Protein AF-A0A813FME5-F1 (afdb_monomer_lite)

pLDDT: mean 85.56, std 11.16, range [34.59, 97.69]

Organism: Polarella glacialis (NCBI:txid89957)

Radius of gyration: 20.94 Å; chains: 1; bounding box: 49×56×56 Å

Secondary structure (DSSP, 8-state):
--S-SEEEEEEESSSS-GGGGBHHHHHHHHHHHTTGGGSSSPPEEEEEEEETTEEEEEESS--HHHHHHHHTT-HHHHHHHHHHHHHHS-THHHHHHTT--GGG-B-SSHHHHHHHHHHHTT--GGGTTSPPPSS-HHHHHHHHHHHHHHHHHHHHHHHHTT-THHHHHHHHHHH-TT--EEEEE-TTT--GGGHHHHHHHHTT--TT--EEEEE--S---HHHHHHHHHH--TT--EEEEE-TT-TT--TTHHHHHHTT--TT--EEEEE-TT-TT--HHHHHHHHHHHHH--

Sequence (294 aa):
MCLADGLLLILDNVGPAMPFQRVWCAYELLMAFIDEDSKKEPLLLATVAHTQAGTFVLTDGFTDAETIVRDAGFPGDAEAFTSLRELCFPIHVLGKGMNLRLQEAQATEEADRRHILNSVVGKQQHELDEEPPREHETYTKMNAQLGSRFALACFGPAIMKGSDQRLGVARALSADRWRRQLVLDITKLLRERQVAAFDVFVAGLPKDLEHLSLFWKEFVAISSLTALAEKLPISLQQLRLDFNGCRQIINAGVPALAEKLPISLQQLELKFRDCSQISNASVVALTDKMLISL

Structure (mmCIF, N/CA/C/O backbone):
data_AF-A0A813FME5-F1
#
_entry.id   AF-A0A813FME5-F1
#
loop_
_atom_site.group_PDB
_atom_site.id
_atom_site.type_symbol
_atom_site.label_atom_id
_atom_site.label_alt_id
_atom_site.label_comp_id
_atom_site.label_asym_id
_atom_site.label_entity_id
_atom_site.label_seq_id
_atom_site.pdbx_PDB_ins_code
_atom_site.Cartn_x
_atom_site.Cartn_y
_atom_site.Cartn_z
_atom_site.occupancy
_atom_site.B_iso_or_equiv
_atom_site.auth_seq_id
_atom_site.auth_comp_id
_atom_site.auth_asym_id
_atom_site.auth_atom_id
_atom_site.pdbx_PDB_model_num
ATOM 1 N N . MET A 1 1 ? -23.546 -7.844 -5.463 1.00 45.84 1 MET A N 1
ATOM 2 C CA . MET A 1 1 ? -23.823 -6.487 -5.974 1.00 45.84 1 MET A CA 1
ATOM 3 C C . MET A 1 1 ? -22.892 -5.564 -5.209 1.00 45.84 1 MET A C 1
ATOM 5 O O . MET A 1 1 ? -22.974 -5.572 -3.987 1.00 45.84 1 MET A O 1
ATOM 9 N N . CYS A 1 2 ? -21.935 -4.913 -5.876 1.00 56.47 2 CYS A N 1
ATOM 10 C CA . CYS A 1 2 ? -21.089 -3.918 -5.213 1.00 56.47 2 CYS A CA 1
ATOM 11 C C . CYS A 1 2 ? -21.922 -2.640 -5.066 1.00 56.47 2 CYS A C 1
ATOM 13 O O . CYS A 1 2 ? -22.558 -2.230 -6.033 1.00 56.47 2 CYS A O 1
ATOM 15 N N . LEU A 1 3 ? -22.003 -2.078 -3.859 1.00 74.88 3 LEU A N 1
ATOM 16 C CA . LEU A 1 3 ? -22.805 -0.875 -3.595 1.00 74.88 3 LEU A CA 1
ATOM 17 C C . LEU A 1 3 ? -22.035 0.421 -3.902 1.00 74.88 3 LEU A C 1
ATOM 19 O O . LEU A 1 3 ? -22.653 1.478 -3.985 1.00 74.88 3 LEU A O 1
ATOM 23 N N . ALA A 1 4 ? -20.711 0.340 -4.067 1.00 80.56 4 ALA A N 1
ATOM 24 C CA . ALA A 1 4 ? -19.829 1.453 -4.403 1.00 80.56 4 ALA A CA 1
ATOM 25 C C . ALA A 1 4 ? -18.540 0.944 -5.073 1.00 80.56 4 ALA A C 1
ATOM 27 O O . ALA A 1 4 ? -18.107 -0.175 -4.793 1.00 80.56 4 ALA A O 1
ATOM 28 N N . ASP A 1 5 ? -17.918 1.792 -5.895 1.00 81.38 5 ASP A N 1
ATOM 29 C CA . ASP A 1 5 ? -16.634 1.511 -6.563 1.00 81.38 5 ASP A CA 1
ATOM 30 C C . ASP A 1 5 ? -15.419 1.956 -5.726 1.00 81.38 5 ASP A C 1
ATOM 32 O O . ASP A 1 5 ? -14.287 1.531 -5.960 1.00 81.38 5 ASP A O 1
ATOM 36 N N . GLY A 1 6 ? -15.633 2.802 -4.713 1.00 84.25 6 GLY A N 1
ATOM 37 C CA . GLY A 1 6 ? -14.556 3.318 -3.875 1.00 84.25 6 GLY A CA 1
ATOM 38 C C . GLY A 1 6 ? -15.014 4.156 -2.685 1.00 84.25 6 GLY A C 1
ATOM 39 O O . GLY A 1 6 ? -16.206 4.375 -2.466 1.00 84.25 6 GLY A O 1
ATOM 40 N N . LEU A 1 7 ? -14.032 4.636 -1.922 1.00 88.06 7 LEU A N 1
ATOM 41 C CA . LEU A 1 7 ? -14.181 5.541 -0.787 1.00 88.06 7 LEU A CA 1
ATOM 42 C C . LEU A 1 7 ? -13.503 6.887 -1.054 1.00 88.06 7 LEU A C 1
ATOM 44 O O . LEU A 1 7 ? -12.382 6.952 -1.561 1.00 88.06 7 LEU A O 1
ATOM 48 N N . LEU A 1 8 ? -14.160 7.961 -0.611 1.00 90.06 8 LEU A N 1
ATOM 49 C CA . LEU A 1 8 ? -13.610 9.313 -0.589 1.00 90.06 8 LEU A CA 1
ATOM 50 C C . LEU A 1 8 ? -13.293 9.728 0.852 1.00 90.06 8 LEU A C 1
ATOM 52 O O . LEU A 1 8 ? -14.195 9.954 1.656 1.00 90.06 8 LEU A O 1
ATOM 56 N N . LEU A 1 9 ? -12.008 9.873 1.169 1.00 91.00 9 LEU A N 1
ATOM 57 C CA . LEU A 1 9 ? -11.522 10.335 2.465 1.00 91.00 9 LEU A CA 1
ATOM 58 C C . LEU A 1 9 ? -11.126 11.813 2.391 1.00 91.00 9 LEU A C 1
ATOM 60 O O . LEU A 1 9 ? -10.139 12.163 1.748 1.00 91.00 9 LEU A O 1
ATOM 64 N N . ILE A 1 10 ? -11.864 12.683 3.079 1.00 90.31 10 ILE A N 1
ATOM 65 C CA . ILE A 1 10 ? -11.599 14.129 3.101 1.00 90.31 10 ILE A CA 1
ATOM 66 C C . ILE A 1 10 ? -10.846 14.496 4.381 1.00 90.31 10 ILE A C 1
ATOM 68 O O . ILE A 1 10 ? -11.398 14.431 5.475 1.00 90.31 10 ILE A O 1
ATOM 72 N N . LEU A 1 11 ? -9.589 14.902 4.233 1.00 87.81 11 LEU A N 1
ATOM 73 C CA . LEU A 1 11 ? -8.685 15.294 5.305 1.00 87.81 11 LEU A CA 1
ATOM 74 C C . LEU A 1 11 ? -8.601 16.819 5.432 1.00 87.81 11 LEU A C 1
ATOM 76 O O . LEU A 1 11 ? -8.396 17.553 4.459 1.00 87.81 11 LEU A O 1
ATOM 80 N N . ASP A 1 12 ? -8.677 17.293 6.667 1.00 83.00 12 ASP A N 1
ATOM 81 C CA . ASP A 1 12 ? -8.289 18.639 7.057 1.00 83.00 12 ASP A CA 1
ATOM 82 C C . ASP A 1 12 ? -6.757 18.754 7.099 1.00 83.00 12 ASP A C 1
ATOM 84 O O . ASP A 1 12 ? -6.060 17.975 7.748 1.00 83.00 12 ASP A O 1
ATOM 88 N N . ASN A 1 13 ? -6.210 19.745 6.394 1.00 65.56 13 ASN A N 1
ATOM 89 C CA . ASN A 1 13 ? -4.759 19.904 6.272 1.00 65.56 13 ASN A CA 1
ATOM 90 C C . ASN A 1 13 ? -4.098 20.587 7.480 1.00 65.56 13 ASN A C 1
ATOM 92 O O . ASN A 1 13 ? -2.900 20.436 7.691 1.00 65.56 13 ASN A O 1
ATOM 96 N N . VAL A 1 14 ? -4.861 21.363 8.256 1.00 60.69 14 VAL A N 1
ATOM 97 C CA . VAL A 1 14 ? -4.336 22.155 9.388 1.00 60.69 14 VAL A CA 1
ATOM 98 C C . VAL A 1 14 ? -4.671 21.518 10.738 1.00 60.69 14 VAL A C 1
ATOM 100 O O . VAL A 1 14 ? -3.935 21.704 11.705 1.00 60.69 14 VAL A O 1
ATOM 103 N N . GLY A 1 15 ? -5.750 20.740 10.815 1.00 61.66 15 GLY A N 1
ATOM 104 C CA . GLY A 1 15 ? -6.106 20.012 12.024 1.00 61.66 15 GLY A CA 1
ATOM 105 C C . GLY A 1 15 ? -5.447 18.633 12.074 1.00 61.66 15 GLY A C 1
ATOM 106 O O . GLY A 1 15 ? -4.543 18.306 11.293 1.00 61.66 15 GLY A O 1
ATOM 107 N N . PRO A 1 16 ? -5.808 17.799 13.049 1.00 63.84 16 PRO A N 1
ATOM 108 C CA . PRO A 1 16 ? -5.109 16.558 13.340 1.00 63.84 16 PRO A CA 1
ATOM 109 C C . PRO A 1 16 ? -5.387 15.438 12.321 1.00 63.84 16 PRO A C 1
ATOM 111 O O . PRO A 1 16 ? -5.184 14.276 12.655 1.00 63.84 16 PRO A O 1
ATOM 114 N N . ALA A 1 17 ? -5.787 15.769 11.083 1.00 82.44 17 ALA A N 1
ATOM 115 C CA . ALA A 1 17 ? -6.381 14.827 10.143 1.00 82.44 17 ALA A CA 1
ATOM 116 C C . ALA A 1 17 ? -7.549 14.109 10.839 1.00 82.44 17 ALA A C 1
ATOM 118 O O . ALA A 1 17 ? -7.496 12.910 11.089 1.00 82.44 17 ALA A O 1
ATOM 119 N N . MET A 1 18 ? -8.571 14.885 11.216 1.00 86.38 18 MET A N 1
ATOM 120 C CA . MET A 1 18 ? -9.712 14.505 12.052 1.00 86.38 18 MET A CA 1
ATOM 121 C C . MET A 1 18 ? -10.311 13.133 11.723 1.00 86.38 18 MET A C 1
ATOM 123 O O . MET A 1 18 ? -10.610 12.409 12.672 1.00 86.38 18 MET A O 1
ATOM 127 N N . PRO A 1 19 ? -10.468 12.706 10.451 1.00 90.25 19 PRO A N 1
ATOM 128 C CA . PRO A 1 19 ? -10.940 11.351 10.166 1.00 90.25 19 PRO A CA 1
ATOM 129 C C . PRO A 1 19 ? -10.086 10.249 10.807 1.00 90.25 19 PRO A C 1
ATOM 131 O O . PRO A 1 19 ? -10.627 9.245 11.249 1.00 90.25 19 PRO A O 1
ATOM 134 N N . PHE A 1 20 ? -8.775 10.449 10.952 1.00 90.00 20 PHE A N 1
ATOM 135 C CA . PHE A 1 20 ? -7.882 9.504 11.630 1.00 90.00 20 PHE A CA 1
ATOM 136 C C . PHE A 1 20 ? -8.038 9.479 13.151 1.00 90.00 20 PHE A C 1
ATOM 138 O O . PHE A 1 20 ? -7.547 8.560 13.799 1.00 90.00 20 PHE A O 1
ATOM 145 N N . GLN A 1 21 ? -8.728 10.463 13.725 1.00 90.56 21 GLN A N 1
ATOM 146 C CA . GLN A 1 21 ? -9.068 10.492 15.144 1.00 90.56 21 GLN A CA 1
ATOM 147 C C . GLN A 1 21 ? -10.476 9.972 15.423 1.00 90.56 21 GLN A C 1
ATOM 149 O O . GLN A 1 21 ? -10.821 9.779 16.583 1.00 90.56 21 GLN A O 1
ATOM 154 N N . ARG A 1 22 ? -11.305 9.763 14.394 1.00 93.19 22 ARG A N 1
ATOM 155 C CA . ARG A 1 22 ? -12.702 9.354 14.552 1.00 93.19 22 ARG A CA 1
ATOM 156 C C . ARG A 1 22 ? -12.837 7.857 14.347 1.00 93.19 22 ARG A C 1
ATOM 158 O O . ARG A 1 22 ? -12.581 7.351 13.257 1.00 93.19 22 ARG A O 1
ATOM 165 N N . VAL A 1 23 ? -13.305 7.162 15.380 1.00 94.50 23 VAL A N 1
ATOM 166 C CA . VAL A 1 23 ? -13.441 5.698 15.362 1.00 94.50 23 VAL A CA 1
ATOM 167 C C . VAL A 1 23 ? -14.374 5.225 14.245 1.00 94.50 23 VAL A C 1
ATOM 169 O O . VAL A 1 23 ? -14.085 4.224 13.602 1.00 94.50 23 VAL A O 1
ATOM 172 N N . TRP A 1 24 ? -15.425 5.995 13.938 1.00 93.12 24 TRP A N 1
ATOM 173 C CA . TRP A 1 24 ? -16.343 5.708 12.833 1.00 93.12 24 TRP A CA 1
ATOM 174 C C . TRP A 1 24 ? -15.637 5.736 11.473 1.00 93.12 24 TRP A C 1
ATOM 176 O O . TRP A 1 24 ? -15.716 4.777 10.716 1.00 93.12 24 TRP A O 1
ATOM 186 N N . CYS A 1 25 ? -14.876 6.797 11.187 1.00 92.75 25 CYS A N 1
ATOM 187 C CA . CYS A 1 25 ? -14.143 6.921 9.927 1.00 92.75 25 CYS A CA 1
ATOM 188 C C . CYS A 1 25 ? -13.075 5.828 9.791 1.00 92.75 25 CYS A C 1
ATOM 190 O O . CYS A 1 25 ? -12.905 5.254 8.718 1.00 92.75 25 CYS A O 1
ATOM 192 N N . ALA A 1 26 ? -12.364 5.517 10.880 1.00 89.69 26 ALA A N 1
ATOM 193 C CA . ALA A 1 26 ? -11.399 4.425 10.893 1.00 89.69 26 ALA A CA 1
ATOM 194 C C . ALA A 1 26 ? -12.084 3.070 10.642 1.00 89.69 26 ALA A C 1
ATOM 196 O O . ALA A 1 26 ? -11.593 2.284 9.838 1.00 89.69 26 ALA A O 1
ATOM 197 N N . TYR A 1 27 ? -13.240 2.822 11.264 1.00 89.38 27 TYR A N 1
ATOM 198 C CA . TYR A 1 27 ? -14.046 1.622 11.044 1.00 89.38 27 TYR A CA 1
ATOM 199 C C . TYR A 1 27 ? -14.534 1.496 9.596 1.00 89.38 27 TYR A C 1
ATOM 201 O O . TYR A 1 27 ? -14.395 0.430 9.006 1.00 89.38 27 TYR A O 1
ATOM 209 N N . GLU A 1 28 ? -15.035 2.569 8.983 1.00 89.62 28 GLU A N 1
ATOM 210 C CA . GLU A 1 28 ? -15.467 2.562 7.577 1.00 89.62 28 GLU A CA 1
ATOM 211 C C . GLU A 1 28 ? -14.316 2.238 6.619 1.00 89.62 28 GLU A C 1
ATOM 213 O O . GLU A 1 28 ? -14.462 1.384 5.741 1.00 89.62 28 GLU A O 1
ATOM 218 N N . LEU A 1 29 ? -13.153 2.869 6.823 1.00 88.50 29 LEU A N 1
ATOM 219 C CA . LEU A 1 29 ? -11.942 2.556 6.063 1.00 88.50 29 LEU A CA 1
ATOM 220 C C . LEU A 1 29 ? -11.567 1.078 6.234 1.00 88.50 29 LEU A C 1
ATOM 222 O O . LEU A 1 29 ? -11.259 0.402 5.258 1.00 88.50 29 LEU A O 1
ATOM 226 N N . LEU A 1 30 ? -11.648 0.547 7.456 1.00 82.75 30 LEU A N 1
ATOM 227 C CA . LEU A 1 30 ? -11.368 -0.863 7.720 1.00 82.75 30 LEU A CA 1
ATOM 228 C C . LEU A 1 30 ? -12.335 -1.782 6.990 1.00 82.75 30 LEU A C 1
ATOM 230 O O . LEU A 1 30 ? -11.889 -2.688 6.298 1.00 82.75 30 LEU A O 1
ATOM 234 N N . MET A 1 31 ? -13.639 -1.544 7.096 1.00 82.56 31 MET A N 1
ATOM 235 C CA . MET A 1 31 ? -14.638 -2.392 6.446 1.00 82.56 31 MET A CA 1
ATOM 236 C C . MET A 1 31 ? -14.487 -2.395 4.921 1.00 82.56 31 MET A C 1
ATOM 238 O O . MET A 1 31 ? -14.722 -3.419 4.278 1.00 82.56 31 MET A O 1
ATOM 242 N N . ALA A 1 32 ? -14.042 -1.285 4.330 1.00 81.81 32 ALA A N 1
ATOM 243 C CA . ALA A 1 32 ? -13.738 -1.244 2.906 1.00 81.81 32 ALA A CA 1
ATOM 244 C C . ALA A 1 32 ? -12.513 -2.090 2.528 1.00 81.81 32 ALA A C 1
ATOM 246 O O . ALA A 1 32 ? -12.546 -2.781 1.506 1.00 81.81 32 ALA A O 1
ATOM 247 N N . PHE A 1 33 ? -11.462 -2.092 3.348 1.00 76.19 33 PHE A N 1
ATOM 248 C CA . PHE A 1 33 ? -10.203 -2.776 3.025 1.00 76.19 33 PHE A CA 1
ATOM 249 C C . PHE A 1 33 ? -10.075 -4.193 3.599 1.00 76.19 33 PHE A C 1
ATOM 251 O O . PHE A 1 33 ? -9.141 -4.911 3.243 1.00 76.19 33 PHE A O 1
ATOM 258 N N . ILE A 1 34 ? -11.003 -4.640 4.452 1.00 69.94 34 ILE A N 1
ATOM 259 C CA . ILE A 1 34 ? -11.036 -6.036 4.905 1.00 69.94 34 ILE A CA 1
ATOM 260 C C . ILE A 1 34 ? -11.155 -6.968 3.698 1.00 69.94 34 I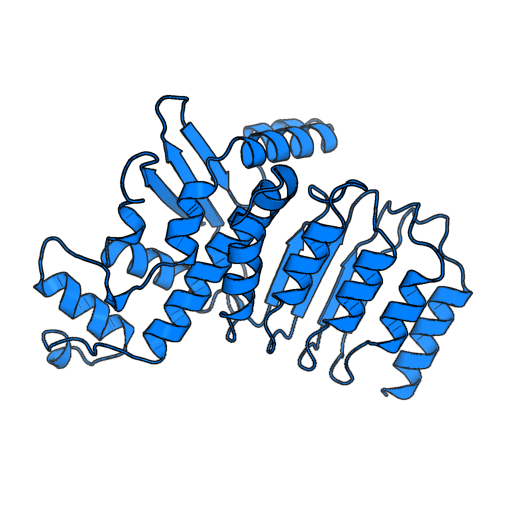LE A C 1
ATOM 262 O O . ILE A 1 34 ? -11.981 -6.767 2.800 1.00 69.94 34 ILE A O 1
ATOM 266 N N . ASP A 1 35 ? -10.290 -7.983 3.715 1.00 65.62 35 ASP A N 1
ATOM 267 C CA . ASP A 1 35 ? -10.188 -9.058 2.734 1.00 65.62 35 ASP A CA 1
ATOM 268 C C . ASP A 1 35 ? -10.081 -8.566 1.282 1.00 65.62 35 ASP A C 1
ATOM 270 O O . ASP A 1 35 ? -10.545 -9.236 0.361 1.00 65.62 35 ASP A O 1
ATOM 274 N N . GLU A 1 36 ? -9.458 -7.403 1.059 1.00 66.56 36 GLU A N 1
ATOM 275 C CA . GLU A 1 36 ? -9.235 -6.831 -0.276 1.00 66.56 36 GLU A CA 1
ATOM 276 C C . GLU A 1 36 ? -8.512 -7.818 -1.213 1.00 66.56 36 GLU A C 1
ATOM 278 O O . GLU A 1 36 ? -8.908 -7.948 -2.368 1.00 66.56 36 GLU A O 1
ATOM 283 N N . ASP A 1 37 ? -7.575 -8.617 -0.685 1.00 61.28 37 ASP A N 1
ATOM 284 C CA . ASP A 1 37 ? -6.874 -9.690 -1.414 1.00 61.28 37 ASP A CA 1
ATOM 285 C C . ASP A 1 37 ? -7.828 -10.786 -1.956 1.00 61.28 37 ASP A C 1
ATOM 287 O O . ASP A 1 37 ? -7.478 -11.515 -2.882 1.00 61.28 37 ASP A O 1
ATOM 291 N N . SER A 1 38 ? -9.044 -10.913 -1.407 1.00 60.81 38 SER A N 1
ATOM 292 C CA . SER A 1 38 ? -10.073 -11.862 -1.870 1.00 60.81 38 SER A CA 1
ATOM 293 C C . SER A 1 38 ? -11.076 -11.253 -2.860 1.00 60.81 38 SER A C 1
ATOM 295 O O . SER A 1 38 ? -11.871 -11.977 -3.472 1.00 60.81 38 SER A O 1
ATOM 297 N N . LYS A 1 39 ? -11.070 -9.923 -3.026 1.00 63.78 39 LYS A N 1
ATOM 298 C CA . LYS A 1 39 ? -12.000 -9.212 -3.908 1.00 63.78 39 LYS A CA 1
ATOM 299 C C . LYS A 1 39 ? -11.480 -9.255 -5.346 1.00 63.78 39 LYS A C 1
ATOM 301 O O . LYS A 1 39 ? -10.298 -9.064 -5.603 1.00 63.78 39 LYS A O 1
ATOM 306 N N . LYS A 1 40 ? -12.384 -9.480 -6.310 1.00 60.66 40 LYS A N 1
ATOM 307 C CA . LYS A 1 40 ? -12.044 -9.443 -7.748 1.00 60.66 40 LYS A CA 1
ATOM 308 C C . LYS A 1 40 ? -11.560 -8.065 -8.200 1.00 60.66 40 LYS A C 1
ATOM 310 O O . LYS A 1 40 ? -10.713 -7.991 -9.082 1.00 60.66 40 LYS A O 1
ATOM 315 N N . GLU A 1 41 ? -12.106 -7.009 -7.603 1.00 65.19 41 GLU A N 1
ATOM 316 C CA . GLU A 1 41 ? -11.718 -5.622 -7.838 1.00 65.19 41 GLU A CA 1
ATOM 317 C C . GLU A 1 41 ? -11.567 -4.929 -6.473 1.00 65.19 41 GLU A C 1
ATOM 319 O O . GLU A 1 41 ? -12.502 -4.989 -5.662 1.00 65.19 41 GLU A O 1
ATOM 324 N N . PRO A 1 42 ? -10.396 -4.342 -6.168 1.00 70.44 42 PRO A N 1
ATOM 325 C CA . PRO A 1 42 ? -10.189 -3.597 -4.932 1.00 70.44 42 PRO A CA 1
ATOM 326 C C . PRO A 1 42 ? -11.016 -2.306 -4.938 1.00 70.44 42 PRO A C 1
ATOM 328 O O . PRO A 1 42 ? -11.255 -1.718 -5.993 1.00 70.44 42 PRO A O 1
ATOM 331 N N . LEU A 1 43 ? -11.436 -1.848 -3.757 1.00 78.12 43 LEU A N 1
ATOM 332 C CA . LEU A 1 43 ? -12.128 -0.563 -3.636 1.00 78.12 43 LEU A CA 1
ATOM 333 C C . LEU A 1 43 ? -11.125 0.571 -3.861 1.00 78.12 43 LEU A C 1
ATOM 335 O O . LEU A 1 43 ? -10.075 0.627 -3.213 1.00 78.12 43 LEU A O 1
ATOM 339 N N . LEU A 1 44 ? -11.475 1.504 -4.745 1.00 78.94 44 LEU A N 1
ATOM 340 C CA . LEU A 1 44 ? -10.645 2.677 -5.003 1.00 78.94 44 LEU A CA 1
ATOM 341 C C . LEU A 1 44 ? -10.620 3.580 -3.767 1.00 78.94 44 LEU A C 1
ATOM 343 O O . LEU A 1 44 ? -11.660 3.828 -3.154 1.00 78.94 44 LEU A O 1
ATOM 347 N N . LEU A 1 45 ? -9.451 4.110 -3.408 1.00 82.31 45 LEU A N 1
ATOM 348 C CA . LEU A 1 45 ? -9.341 5.132 -2.369 1.00 82.31 45 LEU A CA 1
ATOM 349 C C . LEU A 1 45 ? -8.942 6.470 -2.985 1.00 82.31 45 LEU A C 1
ATOM 351 O O . LEU A 1 45 ? -7.827 6.634 -3.482 1.00 82.31 45 LEU A O 1
ATOM 355 N N . ALA A 1 46 ? -9.824 7.458 -2.863 1.00 83.88 46 ALA A N 1
ATOM 356 C CA . ALA A 1 46 ? -9.494 8.850 -3.116 1.00 83.88 46 ALA A CA 1
ATOM 357 C C . ALA A 1 46 ? -9.289 9.577 -1.783 1.00 83.88 46 ALA A C 1
ATOM 359 O O . ALA A 1 46 ? -10.190 9.641 -0.950 1.00 83.88 46 ALA A O 1
ATOM 360 N N . THR A 1 47 ? -8.103 10.143 -1.568 1.00 85.44 47 THR A N 1
ATOM 361 C CA . THR A 1 47 ? -7.815 11.007 -0.419 1.00 85.44 47 THR A CA 1
ATOM 362 C C . THR A 1 47 ? -7.755 12.454 -0.880 1.00 85.44 47 THR A C 1
ATOM 364 O O . THR A 1 47 ? -6.948 12.815 -1.736 1.00 85.44 47 THR A O 1
ATOM 367 N N . VAL A 1 48 ? -8.587 13.300 -0.287 1.00 86.31 48 VAL A N 1
ATOM 368 C CA . VAL A 1 48 ? -8.656 14.730 -0.574 1.00 86.31 48 VAL A CA 1
ATOM 369 C C . VAL A 1 48 ? -8.093 15.492 0.607 1.00 86.31 48 VAL A C 1
ATOM 371 O O . VAL A 1 48 ? -8.513 15.273 1.735 1.00 86.31 48 VAL A O 1
ATOM 374 N N . ALA A 1 49 ? -7.171 16.411 0.359 1.00 85.88 49 ALA A N 1
ATOM 375 C CA . ALA A 1 49 ? -6.693 17.345 1.366 1.00 85.88 49 ALA A CA 1
ATOM 376 C C . ALA A 1 49 ? -7.070 18.764 0.949 1.00 85.88 49 ALA A C 1
ATOM 378 O O . ALA A 1 49 ? -6.654 19.237 -0.111 1.00 85.88 49 ALA A O 1
ATOM 379 N N . HIS A 1 50 ? -7.849 19.449 1.786 1.00 83.00 50 HIS A N 1
ATOM 380 C CA . HIS A 1 50 ? -8.184 20.852 1.566 1.00 83.00 50 HIS A CA 1
ATOM 381 C C . HIS A 1 50 ? -7.296 21.753 2.424 1.00 83.00 50 HIS A C 1
ATOM 383 O O . HIS A 1 50 ? -7.208 21.602 3.645 1.00 83.00 50 HIS A O 1
ATOM 389 N N . THR A 1 51 ? -6.615 22.688 1.769 1.00 78.81 51 THR A N 1
ATOM 390 C CA . THR A 1 51 ? -5.670 23.627 2.377 1.00 78.81 51 THR A CA 1
ATOM 391 C C . THR A 1 51 ? -6.029 25.057 1.968 1.00 78.81 51 THR A C 1
ATOM 393 O O . THR A 1 51 ? -6.761 25.262 1.003 1.00 78.81 51 THR A O 1
ATOM 396 N N . GLN A 1 52 ? -5.426 26.059 2.613 1.00 79.94 52 GLN A N 1
ATOM 397 C CA . GLN A 1 52 ? -5.529 27.451 2.148 1.00 79.94 52 GLN A CA 1
ATOM 398 C C . GLN A 1 52 ? -5.003 27.654 0.714 1.00 79.94 52 GLN A C 1
ATOM 400 O O . GLN A 1 52 ? -5.472 28.545 0.016 1.00 79.94 52 GLN A O 1
ATOM 405 N N . ALA A 1 53 ? -4.054 26.827 0.262 1.00 82.50 53 ALA A N 1
ATOM 406 C CA . ALA A 1 53 ? -3.502 26.867 -1.091 1.00 82.50 53 ALA A CA 1
ATOM 407 C C . ALA A 1 53 ? -4.380 26.154 -2.141 1.00 82.50 53 ALA A C 1
ATOM 409 O O . ALA A 1 53 ? -4.051 26.189 -3.323 1.00 82.50 53 ALA A O 1
ATOM 410 N N . GLY A 1 54 ? -5.470 25.497 -1.729 1.00 86.00 54 GLY A N 1
ATOM 411 C CA . GLY A 1 54 ? -6.379 24.772 -2.618 1.00 86.00 54 GLY A CA 1
ATOM 412 C C . GLY A 1 54 ? -6.692 23.346 -2.164 1.00 86.00 54 GLY A C 1
ATOM 413 O O . GLY A 1 54 ? -6.301 22.912 -1.075 1.00 86.00 54 GLY A O 1
ATOM 414 N N . THR A 1 55 ? -7.416 22.627 -3.025 1.00 88.94 55 THR A N 1
ATOM 415 C CA . THR A 1 55 ? -7.806 21.222 -2.848 1.00 88.94 55 THR A CA 1
ATOM 416 C C . THR A 1 55 ? -6.873 20.316 -3.638 1.00 88.94 55 THR A C 1
ATOM 418 O O . THR A 1 55 ? -6.685 20.507 -4.837 1.00 88.94 55 THR A O 1
ATOM 421 N N . PHE A 1 56 ? -6.329 19.303 -2.973 1.00 90.81 56 PHE A N 1
ATOM 422 C CA . PHE A 1 56 ? -5.424 18.323 -3.561 1.00 90.81 56 PHE A CA 1
ATOM 423 C C . PHE A 1 56 ? -6.037 16.936 -3.462 1.00 90.81 56 PHE A C 1
ATOM 425 O O . PHE A 1 56 ? -6.656 16.609 -2.451 1.00 90.81 56 PHE A O 1
ATOM 432 N N . VAL A 1 57 ? -5.839 16.116 -4.492 1.00 90.81 57 VAL A N 1
ATOM 433 C CA . VAL A 1 57 ? -6.432 14.779 -4.582 1.00 90.81 57 VAL A CA 1
ATOM 434 C C . VAL A 1 57 ? -5.352 13.750 -4.878 1.00 90.81 57 VAL A C 1
ATOM 436 O O . VAL A 1 57 ? -4.630 13.867 -5.869 1.00 90.81 57 VAL A O 1
ATOM 439 N N . LEU A 1 58 ? -5.283 12.717 -4.047 1.00 89.88 58 LEU A N 1
ATOM 440 C CA . LEU A 1 58 ? -4.683 11.431 -4.385 1.00 89.88 58 LEU A CA 1
ATOM 441 C C . LEU A 1 58 ? -5.812 10.462 -4.701 1.00 89.88 58 LEU A C 1
ATOM 443 O O . LEU A 1 58 ? -6.806 10.434 -3.989 1.00 89.88 58 LEU A O 1
ATOM 447 N N . THR A 1 59 ? -5.664 9.691 -5.766 1.00 88.75 59 THR A N 1
ATOM 448 C CA . THR A 1 59 ? -6.621 8.656 -6.155 1.00 88.75 59 THR A CA 1
ATOM 449 C C . THR A 1 59 ? -5.853 7.534 -6.818 1.00 88.75 59 THR A C 1
ATOM 451 O O . THR A 1 59 ? -4.824 7.789 -7.451 1.00 88.75 59 THR A O 1
ATOM 454 N N . ASP A 1 60 ? -6.370 6.322 -6.681 1.00 81.56 60 ASP A N 1
ATOM 455 C CA . ASP A 1 60 ? -5.963 5.198 -7.508 1.00 81.56 60 ASP A CA 1
ATOM 456 C C . ASP A 1 60 ? -6.362 5.508 -8.970 1.00 81.56 60 ASP A C 1
ATOM 458 O O . ASP A 1 60 ? -7.501 5.894 -9.243 1.00 81.56 60 ASP A O 1
ATOM 462 N N . GLY A 1 61 ? -5.416 5.390 -9.907 1.00 82.81 61 GLY A N 1
ATOM 463 C CA . GLY A 1 61 ? -5.657 5.594 -11.341 1.00 82.81 61 GLY A CA 1
ATOM 464 C C . GLY A 1 61 ? -5.737 7.053 -11.821 1.00 82.81 61 GLY A C 1
ATOM 465 O O . GLY A 1 61 ? -5.269 7.989 -11.166 1.00 82.81 61 GLY A O 1
ATOM 466 N N . PHE A 1 62 ? -6.287 7.216 -13.029 1.00 87.56 62 PHE A N 1
ATOM 467 C CA . PHE A 1 62 ? -6.490 8.506 -13.688 1.00 87.56 62 PHE A CA 1
ATOM 468 C C . PHE A 1 62 ? -7.830 9.127 -13.288 1.00 87.56 62 PHE A C 1
ATOM 470 O O . PHE A 1 62 ? -8.840 8.441 -13.175 1.00 87.56 62 PHE A O 1
ATOM 477 N N . THR A 1 63 ? -7.846 10.447 -13.148 1.00 91.19 63 THR A N 1
ATOM 478 C CA . THR A 1 63 ? -9.069 11.258 -13.151 1.00 91.19 63 THR A CA 1
ATOM 479 C C . THR A 1 63 ? -9.697 11.293 -14.548 1.00 91.19 63 THR A C 1
ATOM 481 O O . THR A 1 63 ? -9.049 10.949 -15.540 1.00 91.19 63 THR A O 1
ATOM 484 N N . ASP A 1 64 ? -10.933 11.781 -14.661 1.00 92.38 64 ASP A N 1
ATOM 485 C CA . ASP A 1 64 ? -11.598 11.951 -15.962 1.00 92.38 64 ASP A CA 1
ATOM 486 C C . ASP A 1 64 ? -10.792 12.854 -16.906 1.00 92.38 64 ASP A C 1
ATOM 488 O O . ASP A 1 64 ? -10.631 12.546 -18.084 1.00 92.38 64 ASP A O 1
ATOM 492 N N . ALA A 1 65 ? -10.216 13.941 -16.382 1.00 92.94 65 ALA A N 1
ATOM 493 C CA . ALA A 1 65 ? -9.388 14.850 -17.171 1.00 92.94 65 ALA A CA 1
ATOM 494 C C . ALA A 1 65 ? -8.119 14.158 -17.701 1.00 92.94 65 ALA A C 1
ATOM 496 O O . ALA A 1 65 ? -7.775 14.304 -18.872 1.00 92.94 65 ALA A O 1
ATOM 497 N N . GLU A 1 66 ? -7.445 13.372 -16.859 1.00 94.75 66 GLU A N 1
ATOM 498 C CA . GLU A 1 66 ? -6.264 12.590 -17.247 1.00 94.75 66 GLU A CA 1
ATOM 499 C C . GLU A 1 66 ? -6.642 11.478 -18.246 1.00 94.75 66 GLU A C 1
ATOM 501 O O . GLU A 1 66 ? -5.917 11.232 -19.211 1.00 94.75 66 GLU A O 1
ATOM 506 N N . THR A 1 67 ? -7.815 10.862 -18.077 1.00 95.25 67 THR A N 1
ATOM 507 C CA . THR A 1 67 ? -8.356 9.842 -18.987 1.00 95.25 67 THR A CA 1
ATOM 508 C C . THR A 1 67 ? -8.636 10.413 -20.374 1.00 95.25 67 THR A C 1
ATOM 510 O O . THR A 1 67 ? -8.230 9.814 -21.365 1.00 95.25 67 THR A O 1
ATOM 513 N N . ILE A 1 68 ? -9.237 11.604 -20.462 1.00 96.56 68 ILE A N 1
ATOM 514 C CA . ILE A 1 68 ? -9.474 12.293 -21.740 1.00 96.56 68 ILE A CA 1
ATOM 515 C C . ILE A 1 68 ? -8.154 12.538 -22.482 1.00 96.56 68 ILE A C 1
ATOM 517 O O . ILE A 1 68 ? -8.068 12.284 -23.682 1.00 96.56 68 ILE A O 1
ATOM 521 N N . VAL A 1 69 ? -7.113 13.000 -21.780 1.00 96.00 69 VAL A N 1
ATOM 522 C CA . VAL A 1 69 ? -5.786 13.243 -22.376 1.00 96.00 69 VAL A CA 1
ATOM 523 C C . VAL A 1 69 ? -5.175 11.940 -22.896 1.00 96.00 69 VAL A C 1
ATOM 525 O O . VAL A 1 69 ? -4.680 11.889 -24.025 1.00 96.00 69 VAL A O 1
ATOM 528 N N . ARG A 1 70 ? -5.256 10.864 -22.106 1.00 94.69 70 ARG A N 1
ATOM 529 C CA . ARG A 1 70 ? -4.774 9.536 -22.503 1.00 94.69 70 ARG A CA 1
ATOM 530 C C . ARG A 1 70 ? -5.498 9.030 -23.750 1.00 94.69 70 ARG A C 1
ATOM 532 O O . ARG A 1 70 ? -4.842 8.618 -24.706 1.00 94.69 70 ARG A O 1
ATOM 539 N N . ASP A 1 71 ? -6.826 9.077 -23.745 1.00 96.44 71 ASP A N 1
ATOM 540 C CA . ASP A 1 71 ? -7.674 8.524 -24.804 1.00 96.44 71 ASP A CA 1
ATOM 541 C C . ASP A 1 71 ? -7.615 9.371 -26.090 1.00 96.44 71 ASP A C 1
ATOM 543 O O . ASP A 1 71 ? -7.833 8.855 -27.185 1.00 96.44 71 ASP A O 1
ATOM 547 N N . ALA A 1 72 ? -7.209 10.641 -25.986 1.00 96.62 72 ALA A N 1
ATOM 548 C CA . ALA A 1 72 ? -6.859 11.495 -27.121 1.00 96.62 72 ALA A CA 1
ATOM 549 C C . ALA A 1 72 ? -5.504 11.144 -27.778 1.00 96.62 72 ALA A C 1
ATOM 551 O O . ALA A 1 72 ? -5.097 11.810 -28.729 1.00 96.62 72 ALA A O 1
ATOM 552 N N . GLY A 1 73 ? -4.807 10.106 -27.301 1.00 95.62 73 GLY A N 1
ATOM 553 C CA . GLY A 1 73 ? -3.537 9.639 -27.862 1.00 95.62 73 GLY A CA 1
ATOM 554 C C . GLY A 1 73 ? -2.292 10.219 -27.189 1.00 95.62 73 GLY A C 1
ATOM 555 O O . GLY A 1 73 ? -1.195 10.061 -27.724 1.00 95.62 73 GLY A O 1
ATOM 556 N N . PHE A 1 74 ? -2.434 10.841 -26.012 1.00 92.44 74 PHE A N 1
ATOM 557 C CA . PHE A 1 74 ? -1.329 11.447 -25.257 1.00 92.44 74 PHE A CA 1
ATOM 558 C C . PHE A 1 74 ? -1.115 10.768 -23.889 1.00 92.44 74 PHE A C 1
ATOM 560 O O . PHE A 1 74 ? -1.204 11.414 -22.844 1.00 92.44 74 PHE A O 1
ATOM 567 N N . PRO A 1 75 ? -0.815 9.454 -23.839 1.00 88.56 75 PRO A N 1
ATOM 568 C CA . PRO A 1 75 ? -0.673 8.731 -22.573 1.00 88.56 75 PRO A CA 1
ATOM 569 C C . PRO A 1 75 ? 0.462 9.277 -21.691 1.00 88.56 75 PRO A C 1
ATOM 571 O O . PRO A 1 75 ? 0.319 9.312 -20.473 1.00 88.56 75 PRO A O 1
ATOM 574 N N . GLY A 1 76 ? 1.559 9.759 -22.288 1.00 85.94 76 GLY A N 1
ATOM 575 C CA . GLY A 1 76 ? 2.667 10.365 -21.538 1.00 85.94 76 GLY A CA 1
ATOM 576 C C . GLY A 1 76 ? 2.278 11.662 -20.822 1.00 85.94 76 GLY A C 1
ATOM 577 O O . GLY A 1 76 ? 2.699 11.884 -19.689 1.00 85.94 76 GLY A O 1
ATOM 578 N N . ASP A 1 77 ? 1.423 12.484 -21.435 1.00 90.12 77 ASP A N 1
ATOM 579 C CA . ASP A 1 77 ? 0.942 13.725 -20.819 1.00 90.12 77 ASP A CA 1
ATOM 580 C C . ASP A 1 77 ? -0.040 13.429 -19.679 1.00 90.12 77 ASP A C 1
ATOM 582 O O . ASP A 1 77 ? 0.045 14.040 -18.614 1.00 90.12 77 ASP A O 1
ATOM 586 N N . ALA A 1 78 ? -0.917 12.433 -19.849 1.00 90.31 78 ALA A N 1
ATOM 587 C CA . ALA A 1 78 ? -1.800 11.964 -18.780 1.00 90.31 78 ALA A CA 1
ATOM 588 C C . ALA A 1 78 ? -1.006 11.469 -17.556 1.00 90.31 78 ALA A C 1
ATOM 590 O O . ALA A 1 78 ? -1.294 11.849 -16.417 1.00 90.31 78 ALA A O 1
ATOM 591 N N . GLU A 1 79 ? 0.044 10.673 -17.779 1.00 86.62 79 GLU A N 1
ATOM 592 C CA . GLU A 1 79 ? 0.964 10.230 -16.726 1.00 86.62 79 GLU A CA 1
ATOM 593 C C . GLU A 1 79 ? 1.692 11.408 -16.052 1.00 86.62 79 GLU A C 1
ATOM 595 O O . GLU A 1 79 ? 1.831 11.433 -14.822 1.00 86.62 79 GLU A O 1
ATOM 600 N N . ALA A 1 80 ? 2.127 12.406 -16.829 1.00 86.25 80 ALA A N 1
ATOM 601 C CA . ALA A 1 80 ? 2.787 13.601 -16.310 1.00 86.25 80 ALA A CA 1
ATOM 602 C C . ALA A 1 80 ? 1.845 14.443 -15.435 1.00 86.25 80 ALA A C 1
ATOM 604 O O . ALA A 1 80 ? 2.236 14.860 -14.342 1.00 86.25 80 ALA A O 1
ATOM 605 N N . PHE A 1 81 ? 0.594 14.646 -15.857 1.00 90.75 81 PHE A N 1
ATOM 606 C CA . PHE A 1 81 ? -0.418 15.352 -15.064 1.00 90.75 81 PHE A CA 1
ATOM 607 C C . PHE A 1 81 ? -0.753 14.621 -13.768 1.00 90.75 81 PHE A C 1
ATOM 609 O O . PHE A 1 81 ? -0.788 15.247 -12.708 1.00 90.75 81 PHE A O 1
ATOM 616 N N . THR A 1 82 ? -0.866 13.296 -13.829 1.00 89.12 82 THR A N 1
ATOM 617 C CA . THR A 1 82 ? -1.054 12.455 -12.641 1.00 89.12 82 THR A CA 1
ATOM 618 C C . THR A 1 82 ? 0.106 12.624 -11.664 1.00 89.12 82 THR A C 1
ATOM 620 O O . THR A 1 82 ? -0.096 12.858 -10.474 1.00 89.12 82 THR A O 1
ATOM 623 N N . SER A 1 83 ? 1.339 12.588 -12.177 1.00 85.44 83 SER A N 1
ATOM 624 C CA . SER A 1 83 ? 2.551 12.761 -11.370 1.00 85.44 83 SER A CA 1
ATOM 625 C C . SER A 1 83 ? 2.617 14.146 -10.722 1.00 85.44 83 SER A C 1
ATOM 627 O O . SER A 1 83 ? 2.985 14.263 -9.555 1.00 85.44 83 SER A O 1
ATOM 629 N N . LEU A 1 84 ? 2.235 15.203 -11.448 1.00 88.62 84 LEU A N 1
ATOM 630 C CA . LEU A 1 84 ? 2.154 16.563 -10.906 1.00 88.62 84 LEU A CA 1
ATOM 631 C C . LEU A 1 84 ? 1.090 16.668 -9.811 1.00 88.62 84 LEU A C 1
ATOM 633 O O . LEU A 1 84 ? 1.369 17.216 -8.745 1.00 88.62 84 LEU A O 1
ATOM 637 N N . ARG A 1 85 ? -0.100 16.103 -10.035 1.00 90.94 85 ARG A N 1
ATOM 638 C CA . ARG A 1 85 ? -1.185 16.070 -9.048 1.00 90.94 85 ARG A CA 1
ATOM 639 C C . ARG A 1 85 ? -0.750 15.369 -7.762 1.00 90.94 85 ARG A C 1
ATOM 641 O O . ARG A 1 85 ? -0.900 15.934 -6.677 1.00 90.94 85 ARG A O 1
ATOM 648 N N . GLU A 1 86 ? -0.178 14.173 -7.879 1.00 89.81 86 GLU A N 1
ATOM 649 C CA . GLU A 1 86 ? 0.334 13.404 -6.742 1.00 89.81 86 GLU A CA 1
ATOM 650 C C . GLU A 1 86 ? 1.462 14.159 -6.011 1.00 89.81 86 GLU A C 1
ATOM 652 O O . GLU A 1 86 ? 1.475 14.236 -4.779 1.00 89.81 86 GLU A O 1
ATOM 657 N N . LEU A 1 87 ? 2.375 14.800 -6.754 1.00 88.06 87 LEU A N 1
ATOM 658 C CA . LEU A 1 87 ? 3.450 15.619 -6.191 1.00 88.06 87 LEU A CA 1
ATOM 659 C C . LEU A 1 87 ? 2.916 16.849 -5.448 1.00 88.06 87 LEU A C 1
ATOM 661 O O . LEU A 1 87 ? 3.488 17.255 -4.438 1.00 88.06 87 LEU A O 1
ATOM 665 N N . CYS A 1 88 ? 1.819 17.453 -5.887 1.00 89.31 88 CYS A N 1
ATOM 666 C CA . CYS A 1 88 ? 1.230 18.594 -5.194 1.00 89.31 88 CYS A CA 1
ATOM 667 C C . CYS A 1 88 ? 0.554 18.207 -3.867 1.00 89.31 88 CYS A C 1
ATOM 669 O O . CYS A 1 88 ? 0.379 19.069 -3.007 1.00 89.31 88 CYS A O 1
ATOM 671 N N . PHE A 1 89 ? 0.243 16.927 -3.637 1.00 90.81 89 PHE A N 1
ATOM 672 C CA . PHE A 1 89 ? -0.476 16.507 -2.436 1.00 90.81 89 PHE A CA 1
ATOM 673 C C . PHE A 1 89 ? 0.326 16.734 -1.133 1.00 90.81 89 PHE A C 1
ATOM 675 O O . PHE A 1 89 ? 1.525 16.412 -1.068 1.00 90.81 89 PHE A O 1
ATOM 682 N N . PRO A 1 90 ? -0.299 17.253 -0.055 1.00 89.56 90 PRO A N 1
ATOM 683 C CA . PRO A 1 90 ? 0.365 17.530 1.218 1.00 89.56 90 PRO A CA 1
ATOM 684 C C . PRO A 1 90 ? 0.619 16.250 2.033 1.00 89.56 90 PRO A C 1
ATOM 686 O O . PRO A 1 90 ? 0.009 16.019 3.067 1.00 89.56 90 PRO A O 1
ATOM 689 N N . ILE A 1 91 ? 1.578 15.424 1.607 1.00 88.44 91 ILE A N 1
ATOM 690 C CA . ILE A 1 91 ? 1.836 14.083 2.171 1.00 88.44 91 ILE A CA 1
ATOM 691 C C . ILE A 1 91 ? 2.036 14.010 3.687 1.00 88.44 91 ILE A C 1
ATOM 693 O O . ILE A 1 91 ? 1.778 12.966 4.278 1.00 88.44 91 ILE A O 1
ATOM 697 N N . HIS A 1 92 ? 2.409 15.110 4.348 1.00 87.31 92 HIS A N 1
ATOM 698 C CA . HIS A 1 92 ? 2.531 15.139 5.803 1.00 87.31 92 HIS A CA 1
ATOM 699 C C . HIS A 1 92 ? 1.248 14.678 6.525 1.00 87.31 92 HIS A C 1
ATOM 701 O O . HIS A 1 92 ? 1.347 14.032 7.570 1.00 87.31 92 HIS A O 1
ATOM 707 N N . VAL A 1 93 ? 0.064 14.908 5.935 1.00 88.62 93 VAL A N 1
ATOM 708 C CA . VAL A 1 93 ? -1.225 14.436 6.470 1.00 88.62 93 VAL A CA 1
ATOM 709 C C . VAL A 1 93 ? -1.357 12.909 6.441 1.00 88.62 93 VAL A C 1
ATOM 711 O O . VAL A 1 93 ? -1.902 12.335 7.379 1.00 88.62 93 VAL A O 1
ATOM 714 N N . LEU A 1 94 ? -0.785 12.229 5.438 1.00 89.81 94 LEU A N 1
ATOM 715 C CA . LEU A 1 94 ? -0.772 10.759 5.356 1.00 89.81 94 LEU A CA 1
ATOM 716 C C . LEU A 1 94 ? 0.107 10.139 6.440 1.00 89.81 94 LEU A C 1
ATOM 718 O O . LEU A 1 94 ? -0.148 9.024 6.883 1.00 89.81 94 LEU A O 1
ATOM 722 N N . GLY A 1 95 ? 1.098 10.892 6.925 1.00 89.62 95 GLY A N 1
ATOM 723 C CA . GLY A 1 95 ? 1.895 10.517 8.090 1.00 89.62 95 GLY A CA 1
ATOM 724 C C . GLY A 1 95 ? 1.038 10.197 9.310 1.00 89.62 95 GLY A C 1
ATOM 725 O O . GLY A 1 95 ? 1.358 9.270 10.046 1.00 89.62 95 GLY A O 1
ATOM 726 N N . LYS A 1 96 ? -0.075 10.908 9.505 1.00 88.94 96 LYS A N 1
ATOM 727 C CA . LYS A 1 96 ? -1.003 10.645 10.610 1.00 88.94 96 LYS A CA 1
ATOM 728 C C . LYS A 1 96 ? -1.767 9.335 10.393 1.00 88.94 96 LYS A C 1
ATOM 730 O O . LYS A 1 96 ? -1.847 8.537 11.317 1.00 88.94 96 LYS A O 1
ATOM 735 N N . GLY A 1 97 ? -2.214 9.067 9.165 1.00 90.19 97 GLY A N 1
ATOM 736 C CA . GLY A 1 97 ? -2.868 7.804 8.797 1.00 90.19 97 GLY A CA 1
ATOM 737 C C . GLY A 1 97 ? -1.946 6.590 8.940 1.00 90.19 97 GLY A C 1
ATOM 738 O O . GLY A 1 97 ? -2.354 5.569 9.482 1.00 90.19 97 GLY A O 1
ATOM 739 N N . MET A 1 98 ? -0.667 6.725 8.562 1.00 92.88 98 MET A N 1
ATOM 740 C CA . MET A 1 98 ? 0.357 5.683 8.750 1.00 92.88 98 MET A CA 1
ATOM 741 C C . MET A 1 98 ? 0.610 5.310 10.221 1.00 92.88 98 MET A C 1
ATOM 743 O O . MET A 1 98 ? 1.188 4.261 10.490 1.00 92.88 98 MET A O 1
ATOM 747 N N . ASN A 1 99 ? 0.235 6.177 11.167 1.00 91.88 99 ASN A N 1
ATOM 748 C CA . ASN A 1 99 ? 0.433 5.985 12.606 1.00 91.88 99 ASN A CA 1
ATOM 749 C C . ASN A 1 99 ? -0.898 5.914 13.376 1.00 91.88 99 ASN A C 1
ATOM 751 O O . ASN A 1 99 ? -0.900 6.064 14.597 1.00 91.88 99 ASN A O 1
ATOM 755 N N . LEU A 1 100 ? -2.023 5.725 12.678 1.00 91.44 100 LEU A N 1
ATOM 756 C CA . LEU A 1 100 ? -3.339 5.636 13.298 1.00 91.44 100 LEU A CA 1
ATOM 757 C C . LEU A 1 100 ? -3.400 4.452 14.270 1.00 91.44 100 LEU A C 1
ATOM 759 O O . LEU A 1 100 ? -2.940 3.351 13.965 1.00 91.44 100 LEU A O 1
ATOM 763 N N . ARG A 1 101 ? -4.022 4.682 15.430 1.00 94.12 101 ARG A N 1
ATOM 764 C CA . ARG A 1 101 ? -4.360 3.646 16.407 1.00 94.12 101 ARG A CA 1
ATOM 765 C C . ARG A 1 101 ? -5.866 3.623 16.619 1.00 94.12 101 ARG A C 1
ATOM 767 O O . ARG A 1 101 ? -6.412 4.491 17.291 1.00 94.12 101 ARG A O 1
ATOM 774 N N . LEU A 1 102 ? -6.531 2.621 16.053 1.00 94.00 102 LEU A N 1
ATOM 775 C CA . LEU A 1 102 ? -7.983 2.468 16.092 1.00 94.00 102 LEU A CA 1
ATOM 776 C C . LEU A 1 102 ? -8.531 2.496 17.522 1.00 94.00 102 LEU A C 1
ATOM 778 O O . LEU A 1 102 ? -9.519 3.171 17.786 1.00 94.00 102 LEU A O 1
ATOM 782 N N . GLN A 1 103 ? -7.862 1.813 18.452 1.00 95.50 103 GLN A N 1
ATOM 783 C CA . GLN A 1 103 ? -8.280 1.731 19.852 1.00 95.50 103 GLN A CA 1
ATOM 784 C C . GLN A 1 103 ? -8.163 3.059 20.621 1.00 95.50 103 GLN A C 1
ATOM 786 O O . GLN A 1 103 ? -8.734 3.191 21.700 1.00 95.50 103 GLN A O 1
ATOM 791 N N . GLU A 1 104 ? -7.434 4.038 20.077 1.00 95.56 104 GLU A N 1
ATOM 792 C CA . GLU A 1 104 ? -7.297 5.389 20.638 1.00 95.56 104 GLU A CA 1
ATOM 793 C C . GLU A 1 104 ? -8.244 6.397 19.963 1.00 95.56 104 GLU A C 1
ATOM 795 O O . GLU A 1 104 ? -8.303 7.563 20.361 1.00 95.56 104 GLU A O 1
ATOM 800 N N . ALA A 1 105 ? -8.986 5.967 18.937 1.00 94.19 105 ALA A N 1
ATOM 801 C CA . ALA A 1 105 ? -9.903 6.825 18.209 1.00 94.19 105 ALA A CA 1
ATOM 802 C C . ALA A 1 105 ? -11.147 7.166 19.046 1.00 94.19 105 ALA A C 1
ATOM 804 O O . ALA A 1 105 ? -11.605 6.406 19.902 1.00 94.19 105 ALA A O 1
ATOM 805 N N . GLN A 1 106 ? -11.704 8.339 18.774 1.00 94.94 106 GLN A N 1
ATOM 806 C CA . GLN A 1 106 ? -12.756 8.978 19.552 1.00 94.94 106 GLN A CA 1
ATOM 807 C C . GLN A 1 106 ? -14.095 8.933 18.811 1.00 94.94 106 GLN A C 1
ATOM 809 O O . GLN A 1 106 ? -14.152 8.891 17.577 1.00 94.94 106 GLN A O 1
ATOM 814 N N . ALA A 1 107 ? -15.181 9.002 19.573 1.00 95.44 107 ALA A N 1
ATOM 815 C CA . ALA A 1 107 ? -16.519 9.301 19.080 1.00 95.44 107 ALA A CA 1
ATOM 816 C C . ALA A 1 107 ? -17.121 10.418 19.934 1.00 95.44 107 ALA A C 1
ATOM 818 O O . ALA A 1 107 ? -16.712 10.618 21.076 1.00 95.44 107 ALA A O 1
ATOM 819 N N . THR A 1 108 ? -18.089 11.145 19.377 1.00 94.62 108 THR A N 1
ATOM 820 C CA . THR A 1 108 ? -18.863 12.126 20.149 1.00 94.62 108 THR A CA 1
ATOM 821 C C . THR A 1 108 ? -19.706 11.429 21.214 1.00 94.62 108 THR A C 1
ATOM 823 O O . THR A 1 108 ? -19.769 11.906 22.342 1.00 94.62 108 THR A O 1
ATOM 826 N N . GLU A 1 109 ? -20.278 10.273 20.871 1.00 96.19 109 GLU A N 1
ATOM 827 C CA . GLU A 1 109 ? -21.015 9.415 21.792 1.00 96.19 109 GLU A CA 1
ATOM 828 C C . GLU A 1 109 ? -20.141 8.237 22.234 1.00 96.19 109 GLU A C 1
ATOM 830 O O . GLU A 1 109 ? -19.730 7.399 21.431 1.00 96.19 109 GLU A O 1
ATOM 835 N N . GLU A 1 110 ? -19.859 8.143 23.534 1.00 96.19 110 GLU A N 1
ATOM 836 C CA . GLU A 1 110 ? -18.993 7.090 24.087 1.00 96.19 110 GLU A CA 1
ATOM 837 C C . GLU A 1 110 ? -19.589 5.681 23.910 1.00 96.19 110 GLU A C 1
ATOM 839 O O . GLU A 1 110 ? -18.855 4.696 23.830 1.00 96.19 110 GLU A O 1
ATOM 844 N N . ALA A 1 111 ? -20.918 5.569 23.822 1.00 95.94 111 ALA A N 1
ATOM 845 C CA . ALA A 1 111 ? -21.585 4.312 23.489 1.00 95.94 111 ALA A CA 1
ATOM 846 C C . ALA A 1 111 ? -21.180 3.814 22.090 1.00 95.94 111 ALA A C 1
ATOM 848 O O . ALA A 1 111 ? -20.797 2.655 21.957 1.00 95.94 111 ALA A O 1
ATOM 849 N N . ASP A 1 112 ? -21.148 4.696 21.084 1.00 96.25 112 ASP A N 1
ATOM 850 C CA . ASP A 1 112 ? -20.727 4.343 19.722 1.00 96.25 112 ASP A CA 1
ATOM 851 C C . ASP A 1 112 ? -19.267 3.887 19.701 1.00 96.25 112 ASP A C 1
ATOM 853 O O . ASP A 1 112 ? -18.938 2.880 19.071 1.00 96.25 112 ASP A O 1
ATOM 857 N N . ARG A 1 113 ? -18.381 4.588 20.429 1.00 97.06 113 ARG A N 1
ATOM 858 C CA . ARG A 1 113 ? -16.966 4.197 20.532 1.00 97.06 113 ARG A CA 1
ATOM 859 C C . ARG A 1 113 ? -16.826 2.774 21.064 1.00 97.06 113 ARG A C 1
ATOM 861 O O . ARG A 1 113 ? -16.102 1.978 20.466 1.00 97.06 113 ARG A O 1
ATOM 868 N N . ARG A 1 114 ? -17.519 2.449 22.161 1.00 97.25 114 ARG A N 1
ATOM 869 C CA . ARG A 1 114 ? -17.485 1.105 22.756 1.00 97.25 114 ARG A CA 1
ATOM 870 C C . ARG A 1 114 ? -18.045 0.058 21.804 1.00 97.25 114 ARG A C 1
ATOM 872 O O . ARG A 1 114 ? -17.372 -0.935 21.535 1.00 97.25 114 ARG A O 1
ATOM 879 N N . HIS A 1 115 ? -19.209 0.337 21.230 1.00 96.75 115 HIS A N 1
ATOM 880 C CA . HIS A 1 115 ? -19.899 -0.565 20.320 1.00 96.75 115 HIS A CA 1
ATOM 881 C C . HIS A 1 115 ? -19.040 -0.916 19.101 1.00 96.75 115 HIS A C 1
ATOM 883 O O . HIS A 1 115 ? -18.873 -2.089 18.773 1.00 96.75 115 HIS A O 1
ATOM 889 N N . ILE A 1 116 ? -18.432 0.086 18.461 1.00 96.12 116 ILE A N 1
ATOM 890 C CA . ILE A 1 116 ? -17.591 -0.104 17.273 1.00 96.12 116 ILE A CA 1
ATOM 891 C C . ILE A 1 116 ? -16.325 -0.882 17.618 1.00 96.12 116 ILE A C 1
ATOM 893 O O . ILE A 1 116 ? -15.986 -1.836 16.923 1.00 96.12 116 ILE A O 1
ATOM 897 N N . LEU A 1 117 ? -15.626 -0.515 18.693 1.00 97.19 117 LEU A N 1
ATOM 898 C CA . LEU A 1 117 ? -14.391 -1.194 19.087 1.00 97.19 117 LEU A CA 1
ATOM 899 C C . LEU A 1 117 ? -14.637 -2.655 19.495 1.00 97.19 117 LEU A C 1
ATOM 901 O O . LEU A 1 117 ? -13.887 -3.542 19.087 1.00 97.19 117 LEU A O 1
ATOM 905 N N . ASN A 1 118 ? -15.723 -2.931 20.220 1.00 97.50 118 ASN A N 1
ATOM 906 C CA . ASN A 1 118 ? -16.129 -4.297 20.546 1.00 97.50 118 ASN A CA 1
ATOM 907 C C . ASN A 1 118 ? -16.572 -5.083 19.301 1.00 97.50 118 ASN A C 1
ATOM 909 O O . ASN A 1 118 ? -16.201 -6.248 19.151 1.00 97.50 118 ASN A O 1
ATOM 913 N N . SER A 1 119 ? -17.282 -4.441 18.368 1.00 95.19 119 SER A N 1
ATOM 914 C CA . SER A 1 119 ? -17.639 -5.047 17.080 1.00 95.19 119 SER A CA 1
ATOM 915 C C . SER A 1 119 ? -16.396 -5.405 16.266 1.00 95.19 119 SER A C 1
ATOM 917 O O . SER A 1 119 ? -16.344 -6.472 15.661 1.00 95.19 119 SER A O 1
ATOM 919 N N . VAL A 1 120 ? -15.376 -4.543 16.267 1.00 93.31 120 VAL A N 1
ATOM 920 C CA . VAL A 1 120 ? -14.108 -4.779 15.568 1.00 93.31 120 VAL A CA 1
ATOM 921 C C . VAL A 1 120 ? -13.408 -6.031 16.083 1.00 93.31 120 VAL A C 1
ATOM 923 O O . VAL A 1 120 ? -12.898 -6.816 15.287 1.00 93.31 120 VAL A O 1
ATOM 926 N N . VAL A 1 121 ? -13.371 -6.240 17.400 1.00 95.19 121 VAL A N 1
ATOM 927 C CA . VAL A 1 121 ? -12.728 -7.429 17.983 1.00 95.19 121 VAL A CA 1
ATOM 928 C C . VAL A 1 121 ? -13.624 -8.672 17.957 1.00 95.19 121 VAL A C 1
ATOM 930 O O . VAL A 1 121 ? -13.213 -9.719 18.447 1.00 95.19 121 VAL A O 1
ATOM 933 N N . GLY A 1 122 ? -14.811 -8.586 17.347 1.00 94.00 122 GLY A N 1
ATOM 934 C CA . GLY A 1 122 ? -15.708 -9.721 17.142 1.00 94.00 122 GLY A CA 1
ATOM 935 C C . GLY A 1 122 ? -16.519 -10.121 18.375 1.00 94.00 122 GLY A C 1
ATOM 936 O O . GLY A 1 122 ? -16.924 -11.281 18.473 1.00 94.00 122 GLY A O 1
ATOM 937 N N . LYS A 1 123 ? -16.751 -9.195 19.315 1.00 96.38 123 LYS A N 1
ATOM 938 C CA . LYS A 1 123 ? -17.659 -9.433 20.446 1.00 96.38 123 LYS A CA 1
ATOM 939 C C . LYS A 1 123 ? -19.101 -9.652 19.970 1.00 96.38 123 LYS A C 1
ATOM 941 O O . LYS A 1 123 ? -19.519 -9.121 18.941 1.00 96.38 123 LYS A O 1
ATOM 946 N N . GLN A 1 124 ? -19.870 -10.423 20.732 1.00 96.75 124 GLN A N 1
ATOM 947 C CA . GLN A 1 124 ? -21.285 -10.682 20.467 1.00 96.75 124 GLN A CA 1
ATOM 948 C C . GLN A 1 124 ? -22.153 -9.466 20.806 1.00 96.75 124 GLN A C 1
ATOM 950 O O . GLN A 1 124 ? -21.768 -8.618 21.605 1.00 96.75 124 GLN A O 1
ATOM 955 N N . GLN A 1 125 ? -23.379 -9.423 20.266 1.00 94.94 125 GLN A N 1
ATOM 956 C CA . GLN A 1 125 ? -24.310 -8.292 20.420 1.00 94.94 125 GLN A CA 1
ATOM 957 C C . GLN A 1 125 ? -24.514 -7.835 21.875 1.00 94.94 125 GLN A C 1
ATOM 959 O O . GLN A 1 125 ? -24.627 -6.642 22.137 1.00 94.94 125 GLN A O 1
ATOM 964 N N . HIS A 1 126 ? -24.579 -8.777 22.818 1.00 95.88 126 HIS A N 1
ATOM 965 C CA . HIS A 1 126 ? -24.812 -8.487 24.236 1.00 95.88 126 HIS A CA 1
ATOM 966 C C . HIS A 1 126 ? -23.560 -7.983 24.976 1.00 95.88 126 HIS A C 1
ATOM 968 O O . HIS A 1 126 ? -23.675 -7.522 26.106 1.00 95.88 126 HIS A O 1
ATOM 974 N N . GLU A 1 127 ? -22.388 -8.058 24.345 1.00 96.88 127 GLU A N 1
ATOM 975 C CA . GLU A 1 127 ? -21.091 -7.655 24.899 1.00 96.88 127 GLU A CA 1
ATOM 976 C 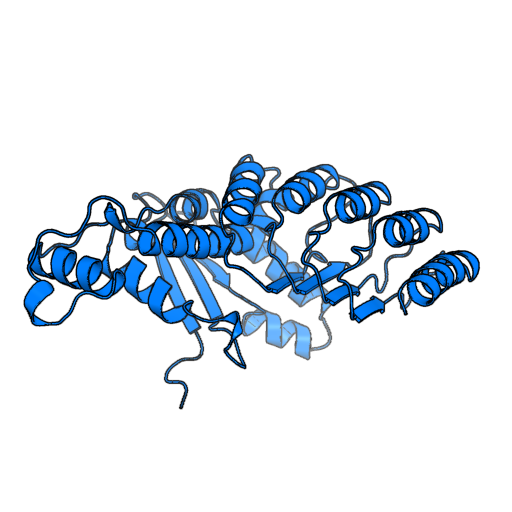C . GLU A 1 127 ? -20.605 -6.311 24.307 1.00 96.88 127 GLU A C 1
ATOM 978 O O . GLU A 1 127 ? -19.540 -5.813 24.672 1.00 96.88 127 GLU A O 1
ATOM 983 N N . LEU A 1 128 ? -21.355 -5.707 23.372 1.00 96.31 128 LEU A N 1
ATOM 984 C CA . LEU A 1 128 ? -20.917 -4.513 22.629 1.00 96.31 128 LEU A CA 1
ATOM 985 C C . LEU A 1 128 ? -20.828 -3.249 23.491 1.00 96.31 128 LEU A C 1
ATOM 987 O O . LEU A 1 128 ? -20.021 -2.369 23.194 1.00 96.31 128 LEU A O 1
ATOM 991 N N . ASP A 1 129 ? -21.591 -3.184 24.581 1.00 95.38 129 ASP A N 1
ATOM 992 C CA . ASP A 1 129 ? -21.568 -2.058 25.521 1.00 95.38 129 ASP A CA 1
ATOM 993 C C . ASP A 1 129 ? -20.492 -2.201 26.614 1.00 95.38 129 ASP A C 1
ATOM 995 O O . ASP A 1 129 ? -20.294 -1.285 27.418 1.00 95.38 129 ASP A O 1
ATOM 999 N N . GLU A 1 130 ? -19.782 -3.331 26.672 1.00 96.94 130 GLU A N 1
ATOM 1000 C CA . GLU A 1 130 ? -18.696 -3.539 27.631 1.00 96.94 130 GLU A CA 1
ATOM 1001 C C . GLU A 1 130 ? -17.507 -2.604 27.371 1.00 96.94 130 GLU A C 1
ATOM 1003 O O . GLU A 1 130 ? -17.366 -2.024 26.294 1.00 96.94 130 GLU A O 1
ATOM 1008 N N . GLU A 1 131 ? -16.594 -2.488 28.337 1.00 97.69 131 GLU A N 1
ATOM 1009 C CA . GLU A 1 131 ? -15.342 -1.767 28.103 1.00 97.69 131 GLU A CA 1
ATOM 1010 C C . GLU A 1 131 ? -14.514 -2.491 27.021 1.00 97.69 131 GLU A C 1
ATOM 1012 O O . GLU A 1 131 ? -14.226 -3.690 27.168 1.00 97.69 131 GLU A O 1
ATOM 1017 N N . PRO A 1 132 ? -14.119 -1.804 25.932 1.00 97.69 132 PRO A N 1
ATOM 1018 C CA . PRO A 1 132 ? -13.287 -2.401 24.907 1.00 97.69 132 PRO A CA 1
ATOM 1019 C C . PRO A 1 132 ? -11.916 -2.784 25.464 1.00 97.69 132 PRO A C 1
ATOM 1021 O O . PRO A 1 132 ? -11.359 -2.077 26.310 1.00 97.69 132 PRO A O 1
ATOM 1024 N N . PRO A 1 133 ? -11.313 -3.878 24.973 1.00 97.44 133 PRO A N 1
ATOM 1025 C CA . PRO A 1 133 ? -9.958 -4.224 25.366 1.00 97.44 133 PRO A CA 1
ATOM 1026 C C . PRO A 1 133 ? -8.999 -3.086 24.991 1.00 97.44 133 PRO A C 1
ATOM 1028 O O . PRO A 1 133 ? -9.126 -2.482 23.929 1.00 97.44 133 PRO A O 1
ATOM 1031 N N . ARG A 1 134 ? -8.013 -2.800 25.849 1.00 96.44 134 ARG A N 1
ATOM 1032 C CA . ARG A 1 134 ? -6.995 -1.772 25.555 1.00 96.44 134 ARG A CA 1
ATOM 1033 C C . ARG A 1 134 ? -6.073 -2.177 24.411 1.00 96.44 134 ARG A C 1
ATOM 1035 O O . ARG A 1 134 ? -5.627 -1.331 23.650 1.00 96.44 134 ARG A O 1
ATOM 1042 N N . GLU A 1 135 ? -5.790 -3.468 24.304 1.00 97.06 135 GLU A N 1
ATOM 1043 C CA . GLU A 1 135 ? -4.985 -4.049 23.238 1.00 97.06 135 GLU A CA 1
ATOM 1044 C C . GLU A 1 135 ? -5.657 -5.331 22.751 1.00 97.06 135 GLU A C 1
ATOM 1046 O O . GLU A 1 135 ? -6.244 -6.075 23.538 1.00 97.06 135 GLU A O 1
ATOM 1051 N N . HIS A 1 136 ? -5.579 -5.581 21.448 1.00 97.50 136 HIS A N 1
ATOM 1052 C CA . HIS A 1 136 ? -6.128 -6.774 20.815 1.00 97.50 136 HIS A CA 1
ATOM 1053 C C . HIS A 1 136 ? -5.358 -7.071 19.524 1.00 97.50 136 HIS A C 1
ATOM 1055 O O . HIS A 1 136 ? -4.888 -6.151 18.844 1.00 97.50 136 HIS A O 1
ATOM 1061 N N . GLU A 1 137 ? -5.246 -8.346 19.149 1.00 95.56 137 GLU A N 1
ATOM 1062 C CA . GLU A 1 137 ? -4.568 -8.735 17.906 1.00 95.56 137 GLU A CA 1
ATOM 1063 C C . GLU A 1 137 ? -5.267 -8.130 16.681 1.00 95.56 137 GLU A C 1
ATOM 1065 O O . GLU A 1 137 ? -4.605 -7.595 15.794 1.00 95.56 137 GLU A O 1
ATOM 1070 N N . THR A 1 138 ? -6.603 -8.101 16.679 1.00 94.00 138 THR A N 1
ATOM 1071 C CA . THR A 1 138 ? -7.384 -7.452 15.615 1.00 94.00 138 THR A CA 1
ATOM 1072 C C . THR A 1 138 ? -7.038 -5.974 15.450 1.00 94.00 138 THR A C 1
ATOM 1074 O O . THR A 1 138 ? -6.876 -5.531 14.319 1.00 94.00 138 THR A O 1
ATOM 1077 N N . TYR A 1 139 ? -6.834 -5.215 16.534 1.00 95.62 139 TYR A N 1
ATOM 1078 C CA . TYR A 1 139 ? -6.389 -3.820 16.414 1.00 95.62 139 TYR A CA 1
ATOM 1079 C C . TYR A 1 139 ? -4.993 -3.724 15.810 1.00 95.62 139 TYR A C 1
ATOM 1081 O O . TYR A 1 139 ? -4.746 -2.869 14.968 1.00 95.62 139 TYR A O 1
ATOM 1089 N N . THR A 1 140 ? -4.087 -4.621 16.205 1.00 95.56 140 THR A N 1
ATOM 1090 C CA . THR A 1 140 ? -2.727 -4.665 15.653 1.00 95.56 140 THR A CA 1
ATOM 1091 C C . THR A 1 140 ? -2.764 -4.930 14.148 1.00 95.56 140 THR A C 1
ATOM 1093 O O . THR A 1 140 ? -2.132 -4.198 13.388 1.00 95.56 140 THR A O 1
ATOM 1096 N N . LYS A 1 141 ? -3.552 -5.923 13.717 1.00 93.25 141 LYS A N 1
ATOM 1097 C CA . LYS A 1 141 ? -3.793 -6.235 12.304 1.00 93.25 141 LYS A CA 1
ATOM 1098 C C . LYS A 1 141 ? -4.350 -5.031 11.551 1.00 93.25 141 LYS A C 1
ATOM 1100 O O . LYS A 1 141 ? -3.782 -4.605 10.551 1.00 93.25 141 LYS A O 1
ATOM 1105 N N . MET A 1 142 ? -5.436 -4.461 12.057 1.00 91.75 142 MET A N 1
ATOM 1106 C CA . MET A 1 142 ? -6.167 -3.379 11.403 1.00 91.75 142 MET A CA 1
ATOM 1107 C C . MET A 1 142 ? -5.353 -2.085 11.292 1.00 91.75 142 MET A C 1
ATOM 1109 O O . MET A 1 142 ? -5.313 -1.475 10.225 1.00 91.75 142 MET A O 1
ATOM 1113 N N . ASN A 1 143 ? -4.641 -1.698 12.353 1.00 94.69 143 ASN A N 1
ATOM 1114 C CA . ASN A 1 143 ? -3.751 -0.536 12.330 1.00 94.69 143 ASN A CA 1
ATOM 1115 C C . ASN A 1 143 ? -2.616 -0.722 11.314 1.00 94.69 143 ASN A C 1
ATOM 1117 O O . ASN A 1 143 ? -2.286 0.212 10.587 1.00 94.69 143 ASN A O 1
ATOM 1121 N N . ALA A 1 144 ? -2.038 -1.926 11.233 1.00 94.44 144 ALA A N 1
ATOM 1122 C CA . ALA A 1 144 ? -0.981 -2.222 10.272 1.00 94.44 144 ALA A CA 1
ATOM 1123 C C . ALA A 1 144 ? -1.486 -2.160 8.820 1.00 94.44 144 ALA A C 1
ATOM 1125 O O . ALA A 1 144 ? -0.847 -1.526 7.983 1.00 94.44 144 ALA A O 1
ATOM 1126 N N . GLN A 1 145 ? -2.656 -2.741 8.534 1.00 91.56 145 GLN A N 1
ATOM 1127 C CA . GLN A 1 145 ? -3.257 -2.732 7.195 1.00 91.56 145 GLN A CA 1
ATOM 1128 C C . GLN A 1 145 ? -3.654 -1.319 6.735 1.00 91.56 145 GLN A C 1
ATOM 1130 O O . GLN A 1 145 ? -3.327 -0.918 5.617 1.00 91.56 145 GLN A O 1
ATOM 1135 N N . LEU A 1 146 ? -4.295 -0.519 7.599 1.00 90.88 146 LEU A N 1
ATOM 1136 C CA . LEU A 1 146 ? -4.578 0.889 7.287 1.00 90.88 146 LEU A CA 1
ATOM 1137 C C . LEU A 1 146 ? -3.291 1.685 7.088 1.00 90.88 146 LEU A C 1
ATOM 1139 O O . LEU A 1 146 ? -3.161 2.436 6.118 1.00 90.88 146 LEU A O 1
ATOM 1143 N N . GLY A 1 147 ? -2.331 1.508 7.997 1.00 93.56 147 GLY A N 1
ATOM 1144 C CA . GLY A 1 147 ? -1.059 2.206 7.934 1.00 93.56 147 GLY A CA 1
ATOM 1145 C C . GLY A 1 147 ? -0.321 1.921 6.629 1.00 93.56 147 GLY A C 1
ATOM 1146 O O . GLY A 1 147 ? 0.177 2.851 5.993 1.00 93.56 147 GLY A O 1
ATOM 1147 N N . SER A 1 148 ? -0.312 0.662 6.179 1.00 92.81 148 SER A N 1
ATOM 1148 C CA . SER A 1 148 ? 0.302 0.262 4.911 1.00 92.81 148 SER A CA 1
ATOM 1149 C C . SER A 1 148 ? -0.425 0.843 3.694 1.00 92.81 148 SER A C 1
ATOM 1151 O O . SER A 1 148 ? 0.234 1.272 2.748 1.00 92.81 148 SER A O 1
ATOM 1153 N N . ARG A 1 149 ? -1.761 0.964 3.718 1.00 90.44 149 ARG A N 1
ATOM 1154 C CA . ARG A 1 149 ? -2.523 1.597 2.623 1.00 90.44 149 ARG A CA 1
ATOM 1155 C C . ARG A 1 149 ? -2.133 3.067 2.450 1.00 90.44 149 ARG A C 1
ATOM 1157 O O . ARG A 1 149 ? -1.846 3.498 1.333 1.00 90.44 149 ARG A O 1
ATOM 1164 N N . PHE A 1 150 ? -2.026 3.821 3.546 1.00 91.56 150 PHE A N 1
ATOM 1165 C CA . PHE A 1 150 ? -1.545 5.209 3.492 1.00 91.56 150 PHE A CA 1
ATOM 1166 C C . PHE A 1 150 ? -0.060 5.309 3.143 1.00 91.56 150 PHE A C 1
ATOM 1168 O O . PHE A 1 150 ? 0.346 6.264 2.480 1.00 91.56 150 PHE A O 1
ATOM 1175 N N . ALA A 1 151 ? 0.745 4.322 3.535 1.00 92.50 151 ALA A N 1
ATOM 1176 C CA . ALA A 1 151 ? 2.142 4.234 3.138 1.00 92.50 151 ALA A CA 1
ATOM 1177 C C . ALA A 1 151 ? 2.299 4.089 1.622 1.00 92.50 151 ALA A C 1
ATOM 1179 O O . ALA A 1 151 ? 3.124 4.785 1.037 1.00 92.50 151 ALA A O 1
ATOM 1180 N N . LEU A 1 152 ? 1.474 3.262 0.975 1.00 89.88 152 LEU A N 1
ATOM 1181 C CA . LEU A 1 152 ? 1.475 3.106 -0.482 1.00 89.88 152 LEU A CA 1
ATOM 1182 C C . LEU A 1 152 ? 1.057 4.395 -1.200 1.00 89.88 152 LEU A C 1
ATOM 1184 O O . LEU A 1 152 ? 1.724 4.799 -2.148 1.00 89.88 152 LEU A O 1
ATOM 1188 N N . ALA A 1 153 ? 0.032 5.096 -0.705 1.00 88.94 153 ALA A N 1
ATOM 1189 C CA . ALA A 1 153 ? -0.360 6.401 -1.249 1.00 88.94 153 ALA A CA 1
ATOM 1190 C C . ALA A 1 153 ? 0.723 7.483 -1.040 1.00 88.94 153 ALA A C 1
ATOM 1192 O O . ALA A 1 153 ? 0.889 8.386 -1.859 1.00 88.94 153 ALA A O 1
ATOM 1193 N N . CYS A 1 154 ? 1.475 7.401 0.062 1.00 89.31 154 CYS A N 1
ATOM 1194 C CA . CYS A 1 154 ? 2.559 8.327 0.384 1.00 89.31 154 CYS A CA 1
ATOM 1195 C C . CYS A 1 154 ? 3.849 8.026 -0.396 1.00 89.31 154 CYS A C 1
ATOM 1197 O O . CYS A 1 154 ? 4.609 8.948 -0.699 1.00 89.31 154 CYS A O 1
ATOM 1199 N N . PHE A 1 155 ? 4.095 6.756 -0.730 1.00 88.06 155 PHE A N 1
ATOM 1200 C CA . PHE A 1 155 ? 5.352 6.248 -1.276 1.00 88.06 155 PHE A CA 1
ATOM 1201 C C . PHE A 1 155 ? 5.881 7.084 -2.440 1.00 88.06 155 PHE A C 1
ATOM 1203 O O . PHE A 1 155 ? 6.991 7.617 -2.362 1.00 88.06 155 PHE A O 1
ATOM 1210 N N . GLY A 1 156 ? 5.070 7.253 -3.484 1.00 85.44 156 GLY A N 1
ATOM 1211 C CA . GLY A 1 156 ? 5.492 7.950 -4.689 1.00 85.44 156 GLY A CA 1
ATOM 1212 C C . GLY A 1 156 ? 5.871 9.414 -4.442 1.00 85.44 156 GLY A C 1
ATOM 1213 O O . GLY A 1 156 ? 7.033 9.797 -4.628 1.00 85.44 156 GLY A O 1
ATOM 1214 N N . PRO A 1 157 ? 4.941 10.241 -3.938 1.00 86.81 157 PRO A N 1
ATOM 1215 C CA . PRO A 1 157 ? 5.235 11.629 -3.600 1.00 86.81 157 PRO A CA 1
ATOM 1216 C C . PRO A 1 157 ? 6.372 11.796 -2.578 1.00 86.81 157 PRO A C 1
ATOM 1218 O O . PRO A 1 157 ? 7.146 12.749 -2.681 1.00 86.81 157 PRO A O 1
ATOM 1221 N N . ALA A 1 158 ? 6.509 10.894 -1.598 1.00 88.12 158 ALA A N 1
ATOM 1222 C CA . ALA A 1 158 ? 7.582 10.954 -0.606 1.00 88.12 158 ALA A CA 1
ATOM 1223 C C . ALA A 1 158 ? 8.962 10.720 -1.233 1.00 88.12 158 ALA A C 1
ATOM 1225 O O . ALA A 1 158 ? 9.914 11.421 -0.873 1.00 88.12 158 ALA A O 1
ATOM 1226 N N . ILE A 1 159 ? 9.070 9.794 -2.196 1.00 83.88 159 ILE A N 1
ATOM 1227 C CA . ILE A 1 159 ? 10.277 9.617 -3.015 1.00 83.88 159 ILE A CA 1
ATOM 1228 C C . ILE A 1 159 ? 10.569 10.871 -3.821 1.00 83.88 159 ILE A C 1
ATOM 1230 O O . ILE A 1 159 ? 11.674 11.410 -3.736 1.00 83.88 159 ILE A O 1
ATOM 1234 N N . MET A 1 160 ? 9.581 11.356 -4.569 1.00 81.81 160 MET A N 1
ATOM 1235 C CA . MET A 1 160 ? 9.767 12.476 -5.488 1.00 81.81 160 MET A CA 1
ATOM 1236 C C . MET A 1 160 ? 10.167 13.769 -4.769 1.00 81.81 160 MET A C 1
ATOM 1238 O O . MET A 1 160 ? 10.979 14.531 -5.289 1.00 81.81 160 MET A O 1
ATOM 1242 N N . LYS A 1 161 ? 9.657 13.992 -3.552 1.00 85.31 161 LYS A N 1
ATOM 1243 C CA . LYS A 1 161 ? 10.005 15.145 -2.704 1.00 85.31 161 LYS A CA 1
ATOM 1244 C C . LYS A 1 161 ? 11.295 14.970 -1.904 1.00 85.31 161 LYS A C 1
ATOM 1246 O O . LYS A 1 161 ? 11.737 15.929 -1.281 1.00 85.31 161 LYS A O 1
ATOM 1251 N N . GLY A 1 162 ? 11.858 13.762 -1.842 1.00 83.69 162 GLY A N 1
ATOM 1252 C CA . GLY A 1 162 ? 12.954 13.456 -0.921 1.00 83.69 162 GLY A CA 1
ATOM 1253 C C . GLY A 1 162 ? 12.563 13.602 0.557 1.00 83.69 162 GLY A C 1
ATOM 1254 O O . GLY A 1 162 ? 13.407 13.943 1.377 1.00 83.69 162 GLY A O 1
ATOM 1255 N N . SER A 1 163 ? 11.296 13.361 0.904 1.00 87.00 163 SER A N 1
ATOM 1256 C CA . SER A 1 163 ? 10.757 13.576 2.254 1.00 87.00 163 SER A CA 1
ATOM 1257 C C . SER A 1 163 ? 11.224 12.513 3.258 1.00 87.00 163 SER A C 1
ATOM 1259 O O . SER A 1 163 ? 11.385 11.343 2.904 1.00 87.00 163 SER A O 1
ATOM 1261 N N . ASP A 1 164 ? 11.342 12.876 4.537 1.00 86.69 164 ASP A N 1
ATOM 1262 C CA . ASP A 1 164 ? 11.605 11.927 5.634 1.00 86.69 164 ASP A CA 1
ATOM 1263 C C . ASP A 1 164 ? 10.468 10.913 5.838 1.00 86.69 164 ASP A C 1
ATOM 1265 O O . ASP A 1 164 ? 10.664 9.851 6.432 1.00 86.69 164 ASP A O 1
ATOM 1269 N N . GLN A 1 165 ? 9.283 11.176 5.272 1.00 86.06 165 GLN A N 1
ATOM 1270 C CA . GLN A 1 165 ? 8.160 10.239 5.308 1.00 86.06 165 GLN A CA 1
ATOM 1271 C C . GLN A 1 165 ? 8.458 8.886 4.659 1.00 86.06 165 GLN A C 1
ATOM 1273 O O . GLN A 1 165 ? 7.802 7.907 5.004 1.00 86.06 165 GLN A O 1
ATOM 1278 N N . ARG A 1 166 ? 9.475 8.789 3.793 1.00 84.81 166 ARG A N 1
ATOM 1279 C CA . ARG A 1 166 ? 9.930 7.517 3.204 1.00 84.81 166 ARG A CA 1
ATOM 1280 C C . ARG A 1 166 ? 10.271 6.465 4.265 1.00 84.81 166 ARG A C 1
ATOM 1282 O O . ARG A 1 166 ? 9.994 5.286 4.068 1.00 84.81 166 ARG A O 1
ATOM 1289 N N . LEU A 1 167 ? 10.808 6.887 5.414 1.00 85.81 167 LEU A N 1
ATOM 1290 C CA . LEU A 1 167 ? 11.069 5.990 6.545 1.00 85.81 167 LEU A CA 1
ATOM 1291 C C . LEU A 1 167 ? 9.765 5.488 7.181 1.00 85.81 167 LEU A C 1
ATOM 1293 O O . LEU A 1 167 ? 9.652 4.320 7.551 1.00 85.81 167 LEU A O 1
ATOM 1297 N N . GLY A 1 168 ? 8.761 6.365 7.266 1.00 92.12 168 GLY A N 1
ATOM 1298 C CA . GLY A 1 168 ? 7.410 6.010 7.693 1.00 92.12 168 GLY A CA 1
ATOM 1299 C C . GLY A 1 168 ? 6.762 4.985 6.764 1.00 92.12 168 GLY A C 1
ATOM 1300 O O . GLY A 1 168 ? 6.156 4.040 7.261 1.00 92.12 168 GLY A O 1
ATOM 1301 N N . VAL A 1 169 ? 6.970 5.122 5.449 1.00 92.19 169 VAL A N 1
ATOM 1302 C CA . VAL A 1 169 ? 6.463 4.186 4.437 1.00 92.19 169 VAL A CA 1
ATOM 1303 C C . VAL A 1 169 ? 7.027 2.782 4.650 1.00 92.19 169 VAL A C 1
ATOM 1305 O O . VAL A 1 169 ? 6.261 1.831 4.788 1.00 92.19 169 VAL A O 1
ATOM 1308 N N . ALA A 1 170 ? 8.352 2.647 4.751 1.00 93.31 170 ALA A N 1
ATOM 1309 C CA . ALA A 1 170 ? 8.996 1.349 4.963 1.00 93.31 170 ALA A CA 1
ATOM 1310 C C . ALA A 1 170 ? 8.555 0.678 6.275 1.00 93.31 170 ALA A C 1
ATOM 1312 O O . ALA A 1 170 ? 8.269 -0.521 6.321 1.00 93.31 170 ALA A O 1
ATOM 1313 N N . ARG A 1 171 ? 8.454 1.460 7.355 1.00 95.81 171 ARG A N 1
ATOM 1314 C CA . ARG A 1 171 ? 7.986 0.971 8.657 1.00 95.81 171 ARG A CA 1
ATOM 1315 C C . ARG A 1 171 ? 6.526 0.510 8.617 1.00 95.81 171 ARG A C 1
ATOM 1317 O O . ARG A 1 171 ? 6.209 -0.525 9.187 1.00 95.81 171 ARG A O 1
ATOM 1324 N N . ALA A 1 172 ? 5.644 1.266 7.969 1.00 95.81 172 ALA A N 1
ATOM 1325 C CA . ALA A 1 172 ? 4.230 0.917 7.873 1.00 95.81 172 ALA A CA 1
ATOM 1326 C C . ALA A 1 172 ? 3.998 -0.317 6.986 1.00 95.81 172 ALA A C 1
ATOM 1328 O O . ALA A 1 172 ? 3.217 -1.188 7.357 1.00 95.81 172 ALA A O 1
ATOM 1329 N N . LEU A 1 173 ? 4.722 -0.441 5.866 1.00 95.06 173 LEU A N 1
ATOM 1330 C CA . LEU A 1 173 ? 4.676 -1.639 5.020 1.00 95.06 173 LEU A CA 1
ATOM 1331 C C . LEU A 1 173 ? 5.169 -2.883 5.766 1.00 95.06 173 LEU A C 1
ATOM 1333 O O . LEU A 1 173 ? 4.484 -3.900 5.782 1.00 95.06 173 LEU A O 1
ATOM 1337 N N . SER A 1 174 ? 6.311 -2.791 6.450 1.00 96.00 174 SER A N 1
ATOM 1338 C CA . SER A 1 174 ? 6.878 -3.936 7.180 1.00 96.00 174 SER A CA 1
ATOM 1339 C C . SER A 1 174 ? 6.035 -4.380 8.380 1.00 96.00 174 SER A C 1
ATOM 1341 O O . SER A 1 174 ? 6.097 -5.547 8.773 1.00 96.00 174 SER A O 1
ATOM 1343 N N . ALA A 1 175 ? 5.248 -3.473 8.966 1.00 96.19 175 ALA A N 1
ATOM 1344 C CA . ALA A 1 175 ? 4.323 -3.792 10.050 1.00 96.19 175 ALA A CA 1
ATOM 1345 C C . ALA A 1 175 ? 3.118 -4.624 9.574 1.00 96.19 175 ALA A C 1
ATOM 1347 O O . ALA A 1 175 ? 2.558 -5.389 10.363 1.00 96.19 175 ALA A O 1
ATOM 1348 N N . ASP A 1 176 ? 2.736 -4.510 8.300 1.00 95.12 176 ASP A N 1
ATOM 1349 C CA . ASP A 1 176 ? 1.601 -5.216 7.705 1.00 95.12 176 ASP A CA 1
ATOM 1350 C C . ASP A 1 176 ? 1.961 -6.649 7.307 1.00 95.12 176 ASP A C 1
ATOM 1352 O O . ASP A 1 176 ? 2.079 -7.005 6.136 1.00 95.12 176 ASP A O 1
ATOM 1356 N N . ARG A 1 177 ? 2.120 -7.499 8.323 1.00 94.12 177 ARG A N 1
ATOM 1357 C CA . ARG A 1 177 ? 2.426 -8.931 8.164 1.00 94.12 177 ARG A CA 1
ATOM 1358 C C . ARG A 1 177 ? 1.272 -9.750 7.571 1.00 94.12 177 ARG A C 1
ATOM 1360 O O . ARG A 1 177 ? 1.427 -10.945 7.355 1.00 94.12 177 ARG A O 1
ATOM 1367 N N . TRP A 1 178 ? 0.107 -9.142 7.351 1.00 92.69 178 TRP A N 1
ATOM 1368 C CA . TRP A 1 178 ? -1.067 -9.832 6.812 1.00 92.69 178 TRP A CA 1
ATOM 1369 C C . TRP A 1 178 ? -1.221 -9.651 5.305 1.00 92.69 178 TRP A C 1
ATOM 1371 O O . TRP A 1 178 ? -1.940 -10.434 4.689 1.00 92.69 178 TRP A O 1
ATOM 1381 N N . ARG A 1 179 ? -0.545 -8.662 4.710 1.00 91.94 179 ARG A N 1
ATOM 1382 C CA . ARG A 1 179 ? -0.553 -8.425 3.267 1.00 91.94 179 ARG A CA 1
ATOM 1383 C C . ARG A 1 179 ? 0.084 -9.587 2.511 1.00 91.94 179 ARG A C 1
ATOM 1385 O O . ARG A 1 179 ? 1.276 -9.851 2.667 1.00 91.94 179 ARG A O 1
ATOM 1392 N N . ARG A 1 180 ? -0.696 -10.230 1.638 1.00 93.38 180 ARG A N 1
ATOM 1393 C CA . ARG A 1 180 ? -0.218 -11.324 0.776 1.00 93.38 180 ARG A CA 1
ATOM 1394 C C . ARG A 1 180 ? 0.134 -10.857 -0.618 1.00 93.38 180 ARG A C 1
ATOM 1396 O O . ARG A 1 180 ? 0.985 -11.474 -1.255 1.00 93.38 180 ARG A O 1
ATOM 1403 N N . GLN A 1 181 ? -0.457 -9.750 -1.055 1.00 92.62 181 GLN A N 1
ATOM 1404 C CA . GLN A 1 181 ? -0.222 -9.191 -2.373 1.00 92.62 181 GLN A CA 1
ATOM 1405 C C . GLN A 1 181 ? 0.197 -7.721 -2.325 1.00 92.62 181 GLN A C 1
ATOM 1407 O O . GLN A 1 181 ? -0.345 -6.887 -1.593 1.00 92.62 181 GLN A O 1
ATOM 1412 N N . LEU A 1 182 ? 1.187 -7.397 -3.154 1.00 92.38 182 LEU A N 1
ATOM 1413 C CA . LEU A 1 182 ? 1.632 -6.039 -3.395 1.00 92.38 182 LEU A CA 1
ATOM 1414 C C . LEU A 1 182 ? 1.840 -5.830 -4.890 1.00 92.38 182 LEU A C 1
ATOM 1416 O O . LEU A 1 182 ? 2.669 -6.481 -5.524 1.00 92.38 182 LEU A O 1
ATOM 1420 N N . VAL A 1 183 ? 1.076 -4.892 -5.434 1.00 89.31 183 VAL A N 1
ATOM 1421 C CA . VAL A 1 183 ? 1.180 -4.429 -6.813 1.00 89.31 183 VAL A CA 1
ATOM 1422 C C . VAL A 1 183 ? 1.567 -2.964 -6.743 1.00 89.31 183 VAL A C 1
ATOM 1424 O O . VAL A 1 183 ? 0.861 -2.178 -6.113 1.00 89.31 183 VAL A O 1
ATOM 1427 N N . LEU A 1 184 ? 2.699 -2.602 -7.338 1.00 87.00 184 LEU A N 1
ATOM 1428 C CA . LEU A 1 184 ? 3.190 -1.236 -7.285 1.00 87.00 184 LEU A CA 1
ATOM 1429 C C . LEU A 1 184 ? 3.729 -0.788 -8.632 1.00 87.00 184 LEU A C 1
ATOM 1431 O O . LEU A 1 184 ? 4.673 -1.356 -9.185 1.00 87.00 184 LEU A O 1
ATOM 1435 N N . ASP A 1 185 ? 3.127 0.281 -9.126 1.00 81.38 185 ASP A N 1
ATOM 1436 C CA . ASP A 1 185 ? 3.630 1.015 -10.266 1.00 81.38 185 ASP A CA 1
ATOM 1437 C C . ASP A 1 185 ? 4.702 2.007 -9.790 1.00 81.38 185 ASP A C 1
ATOM 1439 O O . ASP A 1 185 ? 4.422 2.963 -9.064 1.00 81.38 185 ASP A O 1
ATOM 1443 N N . ILE A 1 186 ? 5.949 1.746 -10.176 1.00 78.75 186 ILE A N 1
ATOM 1444 C CA . ILE A 1 186 ? 7.116 2.575 -9.857 1.00 78.75 186 ILE A CA 1
ATOM 1445 C C . ILE A 1 186 ? 7.675 3.279 -11.092 1.00 78.75 186 ILE A C 1
ATOM 1447 O O . ILE A 1 186 ? 8.719 3.931 -11.013 1.00 78.75 186 ILE A O 1
ATOM 1451 N N . THR A 1 187 ? 6.941 3.227 -12.208 1.00 74.62 187 THR A N 1
ATOM 1452 C CA . THR A 1 187 ? 7.272 3.904 -13.468 1.00 74.62 187 THR A CA 1
ATOM 1453 C C . THR A 1 187 ? 7.465 5.408 -13.268 1.00 74.62 187 THR A C 1
ATOM 1455 O O . THR A 1 187 ? 8.363 6.007 -13.854 1.00 74.62 187 THR A O 1
ATOM 1458 N N . LYS A 1 188 ? 6.678 6.012 -12.370 1.00 69.44 188 LYS A N 1
ATOM 1459 C CA . LYS A 1 188 ? 6.682 7.454 -12.086 1.00 69.44 188 LYS A CA 1
ATOM 1460 C C . LYS A 1 188 ? 7.821 7.910 -11.161 1.00 69.44 188 LYS A C 1
ATOM 1462 O O . LYS A 1 188 ? 7.999 9.113 -10.971 1.00 69.44 188 LYS A O 1
ATOM 1467 N N . LEU A 1 189 ? 8.550 6.982 -10.529 1.00 66.31 189 LEU A N 1
ATOM 1468 C CA . LEU A 1 189 ? 9.294 7.266 -9.291 1.00 66.31 189 LEU A CA 1
ATOM 1469 C C . LEU A 1 189 ? 10.813 7.284 -9.415 1.00 66.31 189 LEU A C 1
ATOM 1471 O O . LEU A 1 189 ? 11.476 7.788 -8.508 1.00 66.31 189 LEU A O 1
ATOM 1475 N N . LEU A 1 190 ? 11.376 6.707 -10.477 1.00 60.84 190 LEU A N 1
ATOM 1476 C CA . LEU A 1 190 ? 12.805 6.406 -10.530 1.00 60.84 190 LEU A CA 1
ATOM 1477 C C . LEU A 1 190 ? 13.504 7.142 -11.672 1.00 60.84 190 LEU A C 1
ATOM 1479 O O . LEU A 1 190 ? 13.669 6.630 -12.773 1.00 60.84 190 LEU A O 1
ATOM 1483 N N . ARG A 1 191 ? 14.001 8.344 -11.364 1.00 65.00 191 ARG A N 1
ATOM 1484 C CA . ARG A 1 191 ? 15.161 8.935 -12.051 1.00 65.00 191 ARG A CA 1
ATOM 1485 C C . ARG A 1 191 ? 16.442 8.517 -11.317 1.00 65.00 191 ARG A C 1
ATOM 1487 O O . ARG A 1 191 ? 16.389 8.159 -10.141 1.00 65.00 191 ARG A O 1
ATOM 1494 N N . GLU A 1 192 ? 17.613 8.645 -11.948 1.00 59.59 192 GLU A N 1
ATOM 1495 C CA . GLU A 1 192 ? 18.924 8.267 -11.365 1.00 59.59 192 GLU A CA 1
ATOM 1496 C C . GLU A 1 192 ? 19.155 8.766 -9.921 1.00 59.59 192 GLU A C 1
ATOM 1498 O O . GLU A 1 192 ? 19.797 8.096 -9.117 1.00 59.59 192 GLU A O 1
ATOM 1503 N N . ARG A 1 193 ? 18.593 9.922 -9.544 1.00 63.00 193 ARG A N 1
ATOM 1504 C CA . ARG A 1 193 ? 18.761 10.526 -8.208 1.00 63.00 193 ARG A CA 1
ATOM 1505 C C . ARG A 1 193 ? 17.946 9.861 -7.086 1.00 63.00 193 ARG A C 1
ATOM 1507 O O . ARG A 1 193 ? 18.078 10.271 -5.937 1.00 63.00 193 ARG A O 1
ATOM 1514 N N . GLN A 1 194 ? 17.092 8.883 -7.390 1.00 69.94 194 GLN A N 1
ATOM 1515 C CA . GLN A 1 194 ? 16.097 8.333 -6.452 1.00 69.94 194 GLN A CA 1
ATOM 1516 C C . GLN A 1 194 ? 16.340 6.868 -6.059 1.00 69.94 194 GLN A C 1
ATOM 1518 O O . GLN A 1 194 ? 15.567 6.314 -5.282 1.00 69.94 194 GLN A O 1
ATOM 1523 N N . VAL A 1 195 ? 17.447 6.267 -6.508 1.00 72.31 195 VAL A N 1
ATOM 1524 C CA . VAL A 1 195 ? 17.845 4.874 -6.216 1.00 72.31 195 VAL A CA 1
ATOM 1525 C C . VAL A 1 195 ? 17.810 4.555 -4.716 1.00 72.31 195 VAL A C 1
ATOM 1527 O O . VAL A 1 195 ? 17.150 3.605 -4.311 1.00 72.31 195 VAL A O 1
ATOM 1530 N N . ALA A 1 196 ? 18.409 5.402 -3.871 1.00 74.75 196 ALA A N 1
ATOM 1531 C CA . ALA A 1 196 ? 18.434 5.189 -2.418 1.00 74.75 196 ALA A CA 1
ATOM 1532 C C . ALA A 1 196 ? 17.033 5.185 -1.771 1.00 74.75 196 ALA A C 1
ATOM 1534 O O . ALA A 1 196 ? 16.834 4.632 -0.693 1.00 74.75 196 ALA A O 1
ATOM 1535 N N . ALA A 1 197 ? 16.046 5.819 -2.408 1.00 76.44 197 ALA A N 1
ATOM 1536 C CA . ALA A 1 197 ? 14.678 5.843 -1.909 1.00 76.44 197 ALA A CA 1
ATOM 1537 C C . ALA A 1 197 ? 13.936 4.527 -2.204 1.00 76.44 197 ALA A C 1
ATOM 1539 O O . ALA A 1 197 ? 13.067 4.132 -1.427 1.00 76.44 197 ALA A O 1
ATOM 1540 N N . PHE A 1 198 ? 14.311 3.835 -3.285 1.00 80.94 198 PHE A N 1
ATOM 1541 C CA . PHE A 1 198 ? 13.830 2.488 -3.578 1.00 80.94 198 PHE A CA 1
ATOM 1542 C C . PHE A 1 198 ? 14.352 1.476 -2.554 1.00 80.94 198 PHE A C 1
ATOM 1544 O O . PHE A 1 198 ? 13.576 0.661 -2.064 1.00 80.94 198 PHE A O 1
ATOM 1551 N N . ASP A 1 199 ? 15.624 1.594 -2.157 1.00 84.81 199 ASP A N 1
ATOM 1552 C CA . ASP A 1 199 ? 16.257 0.716 -1.162 1.00 84.81 199 ASP A CA 1
ATOM 1553 C C . ASP A 1 199 ? 15.516 0.747 0.187 1.00 84.81 199 ASP A C 1
ATOM 1555 O O . ASP A 1 199 ? 15.281 -0.288 0.814 1.00 84.81 199 ASP A O 1
ATOM 1559 N N . VAL A 1 200 ? 15.073 1.939 0.609 1.00 85.31 200 VAL A N 1
ATOM 1560 C CA . VAL A 1 200 ? 14.243 2.118 1.813 1.00 85.31 200 VAL A CA 1
ATOM 1561 C C . VAL A 1 200 ? 12.922 1.358 1.691 1.00 85.31 200 VAL A C 1
ATOM 1563 O O . VAL A 1 200 ? 12.485 0.729 2.651 1.00 85.31 200 VAL A O 1
ATOM 1566 N N . PHE A 1 201 ? 12.294 1.380 0.518 1.00 88.00 201 PHE A N 1
ATOM 1567 C CA . PHE A 1 201 ? 11.043 0.666 0.290 1.00 88.00 201 PHE A CA 1
ATOM 1568 C C . PHE A 1 201 ? 11.216 -0.848 0.254 1.00 88.00 201 PHE A C 1
ATOM 1570 O O . PHE A 1 201 ? 10.461 -1.540 0.934 1.00 88.00 201 PHE A O 1
ATOM 1577 N N . VAL A 1 202 ? 12.218 -1.372 -0.459 1.00 90.50 202 VAL A N 1
ATOM 1578 C CA . VAL A 1 202 ? 12.442 -2.828 -0.497 1.00 90.50 202 VAL A CA 1
ATOM 1579 C C . VAL A 1 202 ? 12.813 -3.379 0.879 1.00 90.50 202 VAL A C 1
ATOM 1581 O O . VAL A 1 202 ? 12.418 -4.490 1.222 1.00 90.50 202 VAL A O 1
ATOM 1584 N N . ALA A 1 203 ? 13.478 -2.584 1.724 1.00 91.06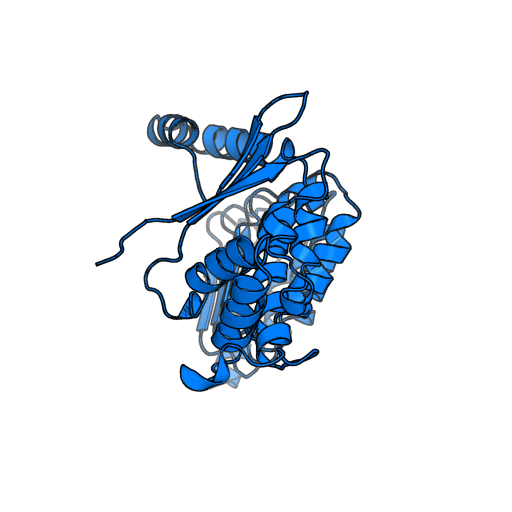 203 ALA A N 1
ATOM 1585 C CA . ALA A 1 203 ? 13.719 -2.937 3.122 1.00 91.06 203 ALA A CA 1
ATOM 1586 C C . ALA A 1 203 ? 12.429 -3.038 3.962 1.00 91.06 203 ALA A C 1
ATOM 1588 O O . ALA A 1 203 ? 12.435 -3.682 5.012 1.00 91.06 203 ALA A O 1
ATOM 1589 N N . GLY A 1 204 ? 11.343 -2.405 3.513 1.00 94.25 204 GLY A N 1
ATOM 1590 C CA . GLY A 1 204 ? 10.032 -2.413 4.150 1.00 94.25 204 GLY A CA 1
ATOM 1591 C C . GLY A 1 204 ? 9.055 -3.457 3.608 1.00 94.25 204 GLY A C 1
ATOM 1592 O O . GLY A 1 204 ? 7.906 -3.445 4.041 1.00 94.25 204 GLY A O 1
ATOM 1593 N N . LEU A 1 205 ? 9.449 -4.332 2.673 1.00 95.38 205 LEU A N 1
ATOM 1594 C CA . LEU A 1 205 ? 8.536 -5.345 2.131 1.00 95.38 205 LEU A CA 1
ATOM 1595 C C . LEU A 1 205 ? 7.973 -6.248 3.249 1.00 95.38 205 LEU A C 1
ATOM 1597 O O . LEU A 1 205 ? 8.733 -6.681 4.125 1.00 95.38 205 LEU A O 1
ATOM 1601 N N . PRO A 1 206 ? 6.661 -6.563 3.232 1.00 95.38 206 PRO A N 1
ATOM 1602 C CA . PRO A 1 206 ? 6.083 -7.504 4.184 1.00 95.38 206 PRO A CA 1
ATOM 1603 C C . PRO A 1 206 ? 6.773 -8.870 4.115 1.00 95.38 206 PRO A C 1
ATOM 1605 O O . PRO A 1 206 ? 6.997 -9.416 3.037 1.00 95.38 206 PRO A O 1
ATOM 1608 N N . LYS A 1 207 ? 7.099 -9.445 5.277 1.00 93.94 207 LYS A N 1
ATOM 1609 C CA . LYS A 1 207 ? 7.843 -10.719 5.365 1.00 93.94 207 LYS A CA 1
ATOM 1610 C C . LYS A 1 207 ? 7.054 -11.930 4.866 1.00 93.94 207 LYS A C 1
ATOM 1612 O O . LYS A 1 207 ? 7.648 -12.913 4.429 1.00 93.94 207 LYS A O 1
ATOM 1617 N N . ASP A 1 208 ? 5.734 -11.849 4.955 1.00 94.94 208 ASP A N 1
ATOM 1618 C CA . ASP A 1 208 ? 4.797 -12.923 4.628 1.00 94.94 208 ASP A CA 1
ATOM 1619 C C . ASP A 1 208 ? 4.110 -12.696 3.263 1.00 94.94 208 ASP A C 1
ATOM 1621 O O . ASP A 1 208 ? 3.077 -13.299 2.969 1.00 94.94 208 ASP A O 1
ATOM 1625 N N . LEU A 1 209 ? 4.681 -11.808 2.439 1.00 95.75 209 LEU A N 1
ATOM 1626 C CA . LEU A 1 209 ? 4.189 -11.485 1.105 1.00 95.75 209 LEU A CA 1
ATOM 1627 C C . LEU A 1 209 ? 4.357 -12.675 0.152 1.00 95.75 209 LEU A C 1
ATOM 1629 O O . LEU A 1 209 ? 5.456 -13.188 -0.036 1.00 95.75 209 LEU A O 1
ATOM 1633 N N . GLU A 1 210 ? 3.276 -13.045 -0.523 1.00 96.31 210 GLU A N 1
ATOM 1634 C CA . GLU A 1 210 ? 3.233 -14.182 -1.447 1.00 96.31 210 GLU A CA 1
ATOM 1635 C C . GLU A 1 210 ? 3.277 -13.732 -2.913 1.00 96.31 210 GLU A C 1
ATOM 1637 O O . GLU A 1 210 ? 3.791 -14.449 -3.768 1.00 96.31 210 GLU A O 1
ATOM 1642 N N . HIS A 1 211 ? 2.782 -12.529 -3.208 1.00 95.88 211 HIS A N 1
ATOM 1643 C CA . HIS A 1 211 ? 2.629 -12.004 -4.560 1.00 95.88 211 HIS A CA 1
ATOM 1644 C C . HIS A 1 211 ? 3.216 -10.597 -4.652 1.00 95.88 211 HIS A C 1
ATOM 1646 O O . HIS A 1 211 ? 2.734 -9.669 -4.000 1.00 95.88 211 HIS A O 1
ATOM 1652 N N . LEU A 1 212 ? 4.232 -10.419 -5.496 1.00 95.94 212 LEU A N 1
ATOM 1653 C CA . LEU A 1 212 ? 4.862 -9.125 -5.741 1.00 95.94 212 LEU A CA 1
ATOM 1654 C C . LEU A 1 212 ? 4.838 -8.808 -7.233 1.00 95.94 212 LEU A C 1
ATOM 1656 O O . LEU A 1 212 ? 5.377 -9.557 -8.043 1.00 95.94 212 LEU A O 1
ATOM 1660 N N . SER A 1 213 ? 4.224 -7.683 -7.593 1.00 93.56 213 SER A N 1
ATOM 1661 C CA . SER A 1 213 ? 4.252 -7.127 -8.947 1.00 93.56 213 SER A CA 1
ATOM 1662 C C . SER A 1 213 ? 4.808 -5.710 -8.915 1.00 93.56 213 SER A C 1
ATOM 1664 O O . SER A 1 213 ? 4.235 -4.842 -8.259 1.00 93.56 213 SER A O 1
ATOM 1666 N N . LEU A 1 214 ? 5.911 -5.478 -9.620 1.00 90.88 214 LEU A N 1
ATOM 1667 C CA . LEU A 1 214 ? 6.569 -4.177 -9.712 1.00 90.88 214 LEU A CA 1
ATOM 1668 C C . LEU A 1 214 ? 6.717 -3.776 -11.183 1.00 90.88 214 LEU A C 1
ATOM 1670 O O . LEU A 1 214 ? 7.190 -4.572 -11.997 1.00 90.88 214 LEU A O 1
ATOM 1674 N N . PHE A 1 215 ? 6.320 -2.548 -11.518 1.00 86.75 215 PHE A N 1
ATOM 1675 C CA . PHE A 1 215 ? 6.366 -2.033 -12.891 1.00 86.75 215 PHE A CA 1
ATOM 1676 C C . PHE A 1 215 ? 7.314 -0.844 -12.999 1.00 86.75 215 PHE A C 1
ATOM 1678 O O . PHE A 1 215 ? 7.107 0.173 -12.341 1.00 86.75 215 PHE A O 1
ATOM 1685 N N . TRP A 1 216 ? 8.329 -0.955 -13.850 1.00 82.19 216 TRP A N 1
ATOM 1686 C CA . TRP A 1 216 ? 9.281 0.104 -14.169 1.00 82.19 216 TRP A CA 1
ATOM 1687 C C . TRP A 1 216 ? 9.063 0.637 -15.578 1.00 82.19 216 TRP A C 1
ATOM 1689 O O . TRP A 1 216 ? 8.548 -0.047 -16.459 1.00 82.19 216 TRP A O 1
ATOM 1699 N N . LYS A 1 217 ? 9.498 1.879 -15.790 1.00 72.88 217 LYS A N 1
ATOM 1700 C CA . LYS A 1 217 ? 9.530 2.529 -17.098 1.00 72.88 217 LYS A CA 1
ATOM 1701 C C . LYS A 1 217 ? 10.849 3.266 -17.223 1.00 72.88 217 LYS A C 1
ATOM 1703 O O . LYS A 1 217 ? 11.305 3.875 -16.259 1.00 72.88 217 LYS A O 1
ATOM 1708 N N . GLU A 1 218 ? 11.458 3.184 -18.403 1.00 66.44 218 GLU A N 1
ATOM 1709 C CA . GLU A 1 218 ? 12.675 3.904 -18.817 1.00 66.44 218 GLU A CA 1
ATOM 1710 C C . GLU A 1 218 ? 13.981 3.537 -18.086 1.00 66.44 218 GLU A C 1
ATOM 1712 O O . GLU A 1 218 ? 15.005 3.345 -18.750 1.00 66.44 218 GLU A O 1
ATOM 1717 N N . PHE A 1 219 ? 13.982 3.395 -16.755 1.00 71.56 219 PHE A N 1
ATOM 1718 C CA . PHE A 1 219 ? 15.203 3.223 -15.969 1.00 71.56 219 PHE A CA 1
ATOM 1719 C C . PHE A 1 219 ? 15.043 2.310 -14.741 1.00 71.56 219 PHE A C 1
ATOM 1721 O O . PHE A 1 219 ? 14.128 2.448 -13.933 1.00 71.56 219 PHE A O 1
ATOM 1728 N N . VAL A 1 220 ? 16.025 1.421 -14.577 1.00 72.50 220 VAL A N 1
ATOM 1729 C CA . VAL A 1 220 ? 16.299 0.633 -13.370 1.00 72.50 220 VAL A CA 1
ATOM 1730 C C . VAL A 1 220 ? 17.793 0.712 -13.118 1.00 72.50 220 VAL A C 1
ATOM 1732 O O . VAL A 1 220 ? 18.585 0.331 -13.981 1.00 72.50 220 VAL A O 1
ATOM 1735 N N . ALA A 1 221 ? 18.187 1.168 -11.931 1.00 75.50 221 ALA A N 1
ATOM 1736 C CA . ALA A 1 221 ? 19.564 1.010 -11.494 1.00 75.50 221 ALA A CA 1
ATOM 1737 C C . ALA A 1 221 ? 19.816 -0.460 -11.135 1.00 75.50 221 ALA A C 1
ATOM 1739 O O . ALA A 1 221 ? 19.005 -1.081 -10.447 1.00 75.50 221 ALA A O 1
ATOM 1740 N N . ILE A 1 222 ? 20.968 -1.001 -11.536 1.00 78.06 222 ILE A N 1
ATOM 1741 C CA . ILE A 1 222 ? 21.375 -2.372 -11.178 1.00 78.06 222 ILE A CA 1
ATOM 1742 C C . ILE A 1 222 ? 21.341 -2.559 -9.658 1.00 78.06 222 ILE A C 1
ATOM 1744 O O . ILE A 1 222 ? 20.831 -3.564 -9.178 1.00 78.06 222 ILE A O 1
ATOM 1748 N N . SER A 1 223 ? 21.811 -1.561 -8.902 1.00 83.06 223 SER A N 1
ATOM 1749 C CA . SER A 1 223 ? 21.794 -1.580 -7.438 1.00 83.06 223 SER A CA 1
ATOM 1750 C C . SER A 1 223 ? 20.386 -1.729 -6.862 1.00 83.06 223 SER A C 1
ATOM 1752 O O . SER A 1 223 ? 20.224 -2.448 -5.886 1.00 83.06 223 SER A O 1
ATOM 1754 N N . SER A 1 224 ? 19.365 -1.126 -7.483 1.00 83.38 224 SER A N 1
ATOM 1755 C CA . SER A 1 224 ? 17.970 -1.296 -7.063 1.00 83.38 224 SER A CA 1
ATOM 1756 C C . SER A 1 224 ? 17.485 -2.726 -7.288 1.00 83.38 224 SER A C 1
ATOM 1758 O O . SER A 1 224 ? 16.809 -3.285 -6.429 1.00 83.38 224 SER A O 1
ATOM 1760 N N . LEU A 1 225 ? 17.850 -3.348 -8.414 1.00 84.94 225 LEU A N 1
ATOM 1761 C CA . LEU A 1 225 ? 17.479 -4.738 -8.683 1.00 84.94 225 LEU A CA 1
ATOM 1762 C C . LEU A 1 225 ? 18.200 -5.710 -7.737 1.00 84.94 225 LEU A C 1
ATOM 1764 O O . LEU A 1 225 ? 17.575 -6.640 -7.235 1.00 84.94 225 LEU A O 1
ATOM 1768 N N . THR A 1 226 ? 19.476 -5.462 -7.433 1.00 87.56 226 THR A N 1
ATOM 1769 C CA . THR A 1 226 ? 20.223 -6.228 -6.425 1.00 87.56 226 THR A CA 1
ATOM 1770 C C . THR A 1 226 ? 19.619 -6.055 -5.029 1.00 87.56 226 THR A C 1
ATOM 1772 O O . THR A 1 226 ? 19.393 -7.046 -4.341 1.00 87.56 226 THR A O 1
ATOM 1775 N N . ALA A 1 227 ? 19.288 -4.825 -4.622 1.00 89.50 227 ALA A N 1
ATOM 1776 C CA . ALA A 1 227 ? 18.652 -4.556 -3.333 1.00 89.50 227 ALA A CA 1
ATOM 1777 C C . ALA A 1 227 ? 17.282 -5.242 -3.217 1.00 89.50 227 ALA A C 1
ATOM 1779 O O . ALA A 1 227 ? 16.960 -5.803 -2.172 1.00 89.50 227 ALA A O 1
ATOM 1780 N N . LEU A 1 228 ? 16.493 -5.249 -4.298 1.00 91.25 228 LEU A N 1
ATOM 1781 C CA . LEU A 1 228 ? 15.252 -6.018 -4.362 1.00 91.25 228 LEU A CA 1
ATOM 1782 C C . LEU A 1 228 ? 15.522 -7.513 -4.182 1.00 91.25 228 LEU A C 1
ATOM 1784 O O . LEU A 1 228 ? 14.895 -8.135 -3.331 1.00 91.25 228 LEU A O 1
ATOM 1788 N N . ALA A 1 229 ? 16.461 -8.070 -4.950 1.00 91.75 229 ALA A N 1
ATOM 1789 C CA . ALA A 1 229 ? 16.822 -9.484 -4.914 1.00 91.75 229 ALA A CA 1
ATOM 1790 C C . ALA A 1 229 ? 17.220 -9.940 -3.497 1.00 91.75 229 ALA A C 1
ATOM 1792 O O . ALA A 1 229 ? 16.768 -10.979 -3.026 1.00 91.75 229 ALA A O 1
ATOM 1793 N N . GLU A 1 230 ? 17.994 -9.129 -2.773 1.00 93.19 230 GLU A N 1
ATOM 1794 C CA . GLU A 1 230 ? 18.399 -9.399 -1.386 1.00 93.19 230 GLU A CA 1
ATOM 1795 C C . GLU A 1 230 ? 17.258 -9.327 -0.361 1.00 93.19 230 GLU A C 1
ATOM 1797 O O . GLU A 1 230 ? 17.406 -9.817 0.763 1.00 93.19 230 GLU A O 1
ATOM 1802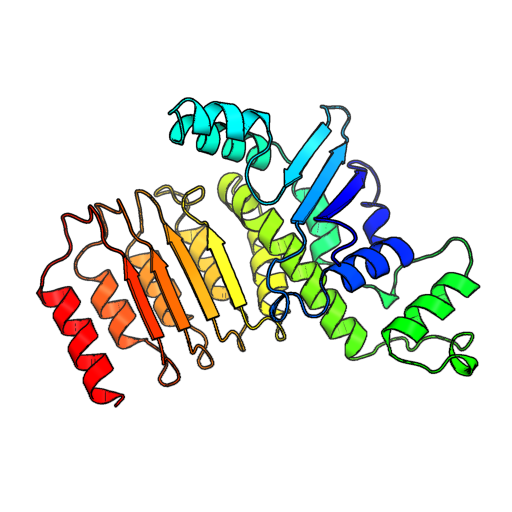 N N . LYS A 1 231 ? 16.142 -8.681 -0.710 1.00 94.94 231 LYS A N 1
ATOM 1803 C CA . LYS A 1 231 ? 15.004 -8.432 0.185 1.00 94.94 231 LYS A CA 1
ATOM 1804 C C . LYS A 1 231 ? 13.733 -9.170 -0.221 1.00 94.94 231 LYS A C 1
ATOM 1806 O O . LYS A 1 231 ? 12.710 -8.975 0.434 1.00 94.94 231 LYS A O 1
ATOM 1811 N N . LEU A 1 232 ? 13.784 -10.022 -1.247 1.00 95.12 232 LEU A N 1
ATOM 1812 C CA . LEU A 1 232 ? 12.639 -10.841 -1.631 1.00 95.12 232 LEU A CA 1
ATOM 1813 C C . LEU A 1 232 ? 12.178 -11.704 -0.439 1.00 95.12 232 LEU A C 1
ATOM 1815 O O . LEU A 1 232 ? 12.993 -12.416 0.158 1.00 95.12 232 LEU A O 1
ATOM 1819 N N . PRO A 1 233 ? 10.886 -11.652 -0.071 1.00 94.88 233 PRO A N 1
ATOM 1820 C CA . PRO A 1 233 ? 10.347 -12.468 1.010 1.00 94.88 233 PRO A CA 1
ATOM 1821 C C . PRO A 1 233 ? 10.484 -13.966 0.718 1.00 94.88 233 PRO A C 1
ATOM 1823 O O . PRO A 1 233 ? 10.218 -14.425 -0.390 1.00 94.88 233 PRO A O 1
ATOM 1826 N N . ILE A 1 234 ? 10.853 -14.757 1.729 1.00 95.00 234 ILE A N 1
ATOM 1827 C CA . ILE A 1 234 ? 10.992 -16.221 1.592 1.00 95.00 234 ILE A CA 1
ATOM 1828 C C . ILE A 1 234 ? 9.657 -16.935 1.332 1.00 95.00 234 ILE A C 1
ATOM 1830 O O . ILE A 1 234 ? 9.644 -18.095 0.934 1.00 95.00 234 ILE A O 1
ATOM 1834 N N . SER A 1 235 ? 8.540 -16.259 1.589 1.00 96.06 235 SER A N 1
ATOM 1835 C CA . SER A 1 235 ? 7.166 -16.722 1.379 1.00 96.06 235 SER A CA 1
ATOM 1836 C C . SER A 1 235 ? 6.656 -16.458 -0.042 1.00 96.06 235 SER A C 1
ATOM 1838 O O . SER A 1 235 ? 5.560 -16.902 -0.376 1.00 96.06 235 SER A O 1
ATOM 1840 N N . LEU A 1 236 ? 7.435 -15.759 -0.876 1.00 97.00 236 LEU A N 1
ATOM 1841 C CA . LEU A 1 236 ? 7.001 -15.280 -2.180 1.00 97.00 236 LEU A CA 1
ATOM 1842 C C . LEU A 1 236 ? 6.794 -16.425 -3.181 1.00 97.00 236 LEU A C 1
ATOM 1844 O O . LEU A 1 236 ? 7.730 -17.125 -3.554 1.00 97.00 236 LEU A O 1
ATOM 1848 N N . GLN A 1 237 ? 5.565 -16.557 -3.670 1.00 96.25 237 GLN A N 1
ATOM 1849 C CA . GLN A 1 237 ? 5.134 -17.580 -4.621 1.00 96.25 237 GLN A CA 1
ATOM 1850 C C . GLN A 1 237 ? 5.047 -17.038 -6.049 1.00 96.25 237 GLN A C 1
ATOM 1852 O O . GLN A 1 237 ? 5.285 -17.779 -7.003 1.00 96.25 237 GLN A O 1
ATOM 1857 N N . GLN A 1 238 ? 4.725 -15.752 -6.217 1.00 95.88 238 GLN A N 1
ATOM 1858 C CA . GLN A 1 238 ? 4.622 -15.110 -7.525 1.00 95.88 238 GLN A CA 1
ATOM 1859 C C . GLN A 1 238 ? 5.411 -13.802 -7.562 1.00 95.88 238 GLN A C 1
ATOM 1861 O O . GLN A 1 238 ? 5.200 -12.905 -6.742 1.00 95.88 238 GLN A O 1
ATOM 1866 N N . LEU A 1 239 ? 6.283 -13.675 -8.559 1.00 95.12 239 LEU A N 1
ATOM 1867 C CA . LEU A 1 239 ? 7.073 -12.477 -8.815 1.00 95.12 239 LEU A CA 1
ATOM 1868 C C . LEU A 1 239 ? 6.846 -12.011 -10.250 1.00 95.12 239 LEU A C 1
ATOM 1870 O O . LEU A 1 239 ? 7.150 -12.736 -11.196 1.00 95.12 239 LEU A O 1
ATOM 1874 N N . ARG A 1 240 ? 6.341 -10.787 -10.411 1.00 93.50 240 ARG A N 1
ATOM 1875 C CA . ARG A 1 240 ? 6.196 -10.125 -11.710 1.00 93.50 240 ARG A CA 1
ATOM 1876 C C . ARG A 1 240 ? 7.009 -8.843 -11.727 1.00 93.50 240 ARG A C 1
ATOM 1878 O O . ARG A 1 240 ? 6.748 -7.942 -10.934 1.00 93.50 240 ARG A O 1
ATOM 1885 N N . LEU A 1 241 ? 7.979 -8.754 -12.627 1.00 90.19 241 LEU A N 1
ATOM 1886 C CA . LEU A 1 241 ? 8.779 -7.550 -12.825 1.00 90.19 241 LEU A CA 1
ATOM 1887 C C . LEU A 1 241 ? 8.626 -7.094 -14.274 1.00 90.19 241 LEU A C 1
ATOM 1889 O 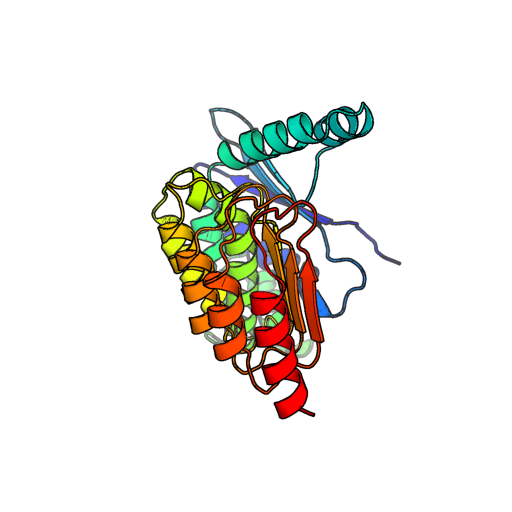O . LEU A 1 241 ? 9.012 -7.801 -15.208 1.00 90.19 241 LEU A O 1
ATOM 1893 N N . ASP A 1 242 ? 8.036 -5.920 -14.464 1.00 87.31 242 ASP A N 1
ATOM 1894 C CA . ASP A 1 242 ? 7.911 -5.308 -15.781 1.00 87.31 242 ASP A CA 1
ATOM 1895 C C . ASP A 1 242 ? 9.008 -4.266 -15.970 1.00 87.31 242 ASP A C 1
ATOM 1897 O O . ASP A 1 242 ? 9.036 -3.256 -15.273 1.00 87.31 242 ASP A O 1
ATOM 1901 N N . PHE A 1 243 ? 9.913 -4.521 -16.907 1.00 81.81 243 PHE A N 1
ATOM 1902 C CA . PHE A 1 243 ? 11.011 -3.632 -17.251 1.00 81.81 243 PHE A CA 1
ATOM 1903 C C . PHE A 1 243 ? 10.882 -3.046 -18.659 1.00 81.81 243 PHE A C 1
ATOM 1905 O O . PHE A 1 243 ? 11.882 -2.645 -19.259 1.00 81.81 243 PHE A O 1
ATOM 1912 N N . ASN A 1 244 ? 9.681 -3.033 -19.236 1.00 82.38 244 ASN A N 1
ATOM 1913 C CA . ASN A 1 244 ? 9.492 -2.564 -20.600 1.00 82.38 244 ASN A CA 1
ATOM 1914 C C . ASN A 1 244 ? 10.043 -1.133 -20.783 1.00 82.38 244 ASN A C 1
ATOM 1916 O O . ASN A 1 244 ? 9.756 -0.211 -20.019 1.00 82.38 244 ASN A O 1
ATOM 1920 N N . GLY A 1 245 ? 10.873 -0.944 -21.809 1.00 76.88 245 GLY A N 1
ATOM 1921 C CA . GLY A 1 245 ? 11.536 0.326 -22.105 1.00 76.88 245 GLY A CA 1
ATOM 1922 C C . GLY A 1 245 ? 12.749 0.652 -21.224 1.00 76.88 245 GLY A C 1
ATOM 1923 O O . GLY A 1 245 ? 13.376 1.691 -21.439 1.00 76.88 245 GLY A O 1
ATOM 1924 N N . CYS A 1 246 ? 13.135 -0.203 -20.270 1.00 77.81 246 CYS A N 1
ATOM 1925 C CA . CYS A 1 246 ? 14.354 -0.018 -19.484 1.00 77.81 246 CYS A CA 1
ATOM 1926 C C . CYS A 1 246 ? 15.602 -0.332 -20.326 1.00 77.81 246 CYS A C 1
ATOM 1928 O O . CYS A 1 246 ? 16.078 -1.467 -20.383 1.00 77.81 246 CYS A O 1
ATOM 1930 N N . ARG A 1 247 ? 16.173 0.694 -20.969 1.00 71.88 247 ARG A N 1
ATOM 1931 C CA . ARG A 1 247 ? 17.342 0.552 -21.864 1.00 71.88 247 ARG A CA 1
ATOM 1932 C C . ARG A 1 247 ? 18.665 0.303 -21.136 1.00 71.88 247 ARG A C 1
ATOM 1934 O O . ARG A 1 247 ? 19.632 -0.099 -21.774 1.00 71.88 247 ARG A O 1
ATOM 1941 N N . GLN A 1 248 ? 18.707 0.567 -19.829 1.00 66.69 248 GLN A N 1
ATOM 1942 C CA . GLN A 1 248 ? 19.907 0.447 -18.992 1.00 66.69 248 GLN A CA 1
ATOM 1943 C C . GLN A 1 248 ? 19.925 -0.799 -18.094 1.00 66.69 248 GLN A C 1
ATOM 1945 O O . GLN A 1 248 ? 20.825 -0.935 -17.266 1.00 66.69 248 GLN A O 1
ATOM 1950 N N . ILE A 1 249 ? 18.960 -1.719 -18.221 1.00 64.06 249 ILE A N 1
ATOM 1951 C CA . ILE A 1 249 ? 19.088 -3.013 -17.540 1.00 64.06 249 ILE A CA 1
ATOM 1952 C C . ILE A 1 249 ? 20.217 -3.783 -18.215 1.00 64.06 249 ILE A C 1
ATOM 1954 O O . ILE A 1 249 ? 20.075 -4.336 -19.303 1.00 64.06 249 ILE A O 1
ATOM 1958 N N . ILE A 1 250 ? 21.367 -3.753 -17.552 1.00 62.38 250 ILE A N 1
ATOM 1959 C CA . ILE A 1 250 ? 22.597 -4.404 -17.979 1.00 62.38 250 ILE A CA 1
ATOM 1960 C C . ILE A 1 250 ? 22.582 -5.858 -17.497 1.00 62.38 250 ILE A C 1
ATOM 1962 O O . ILE A 1 250 ? 22.049 -6.180 -16.432 1.00 62.38 250 ILE A O 1
ATOM 1966 N N . ASN A 1 251 ? 23.258 -6.718 -18.258 1.00 61.53 251 ASN A N 1
ATOM 1967 C CA . ASN A 1 251 ? 23.435 -8.161 -18.060 1.00 61.53 251 ASN A CA 1
ATOM 1968 C C . ASN A 1 251 ? 23.882 -8.634 -16.659 1.00 61.53 251 ASN A C 1
ATOM 1970 O O . ASN A 1 251 ? 23.909 -9.838 -16.434 1.00 61.53 251 ASN A O 1
ATOM 1974 N N . ALA A 1 252 ? 24.218 -7.738 -15.726 1.00 67.31 252 ALA A N 1
ATOM 1975 C CA . ALA A 1 252 ? 24.564 -8.070 -14.342 1.00 67.31 252 ALA A CA 1
ATOM 1976 C C . ALA A 1 252 ? 23.351 -8.114 -13.389 1.00 67.31 252 ALA A C 1
ATOM 1978 O O . ALA A 1 252 ? 23.373 -8.860 -12.415 1.00 67.31 252 ALA A O 1
ATOM 1979 N N . GLY A 1 253 ? 22.285 -7.351 -13.660 1.00 74.62 253 GLY A N 1
ATOM 1980 C CA . GLY A 1 253 ? 21.141 -7.256 -12.743 1.00 74.62 253 GLY A CA 1
ATOM 1981 C C . GLY A 1 253 ? 20.253 -8.506 -12.733 1.00 74.62 253 GLY A C 1
ATOM 1982 O O . GLY A 1 253 ? 19.820 -8.956 -11.677 1.00 74.62 253 GLY A O 1
ATOM 1983 N N . VAL A 1 254 ? 20.014 -9.099 -13.906 1.00 79.62 254 VAL A N 1
ATOM 1984 C CA . VAL A 1 254 ? 19.159 -10.292 -14.046 1.00 79.62 254 VAL A CA 1
ATOM 1985 C C . VAL A 1 254 ? 19.792 -11.544 -13.413 1.00 79.62 254 VAL A C 1
ATOM 1987 O O . VAL A 1 254 ? 19.089 -12.230 -12.675 1.00 79.62 254 VAL A O 1
ATOM 1990 N N . PRO A 1 255 ? 21.097 -11.839 -13.597 1.00 81.62 255 PRO A N 1
ATOM 1991 C CA . PRO A 1 255 ? 21.745 -12.927 -12.862 1.00 81.62 255 PRO A CA 1
ATOM 1992 C C . PRO A 1 255 ? 21.731 -12.728 -11.342 1.00 81.62 255 PRO A C 1
ATOM 1994 O O . PRO A 1 255 ? 21.447 -13.676 -10.616 1.00 81.62 255 PRO A O 1
ATOM 1997 N N . ALA A 1 256 ? 21.957 -11.500 -10.853 1.00 83.19 256 ALA A N 1
ATOM 1998 C CA . ALA A 1 256 ? 21.889 -11.203 -9.420 1.00 83.19 256 ALA A CA 1
ATOM 1999 C C . ALA A 1 256 ? 20.489 -11.471 -8.838 1.00 83.19 256 ALA A C 1
ATOM 2001 O O . ALA A 1 256 ? 20.365 -12.001 -7.735 1.00 83.19 256 ALA A O 1
ATOM 2002 N N . LEU A 1 257 ? 19.435 -11.160 -9.601 1.00 87.12 257 LEU A N 1
ATOM 2003 C CA . LEU A 1 257 ? 18.068 -11.541 -9.253 1.00 87.12 257 LEU A CA 1
ATOM 2004 C C . LEU A 1 257 ? 17.904 -13.068 -9.226 1.00 87.12 257 LEU A C 1
ATOM 2006 O O . LEU A 1 257 ? 17.392 -13.600 -8.243 1.00 87.12 257 LEU A O 1
ATOM 2010 N N . ALA A 1 258 ? 18.362 -13.765 -10.271 1.00 86.12 258 ALA A N 1
ATOM 2011 C CA . ALA A 1 258 ? 18.243 -15.219 -10.405 1.00 86.12 258 ALA A CA 1
ATOM 2012 C C . ALA A 1 258 ? 18.882 -15.979 -9.228 1.00 86.12 258 ALA A C 1
ATOM 2014 O O . ALA A 1 258 ? 18.340 -16.979 -8.760 1.00 86.12 258 ALA A O 1
ATOM 2015 N N . GLU A 1 259 ? 20.012 -15.492 -8.709 1.00 87.88 259 GLU A N 1
ATOM 2016 C CA . GLU A 1 259 ? 20.709 -16.092 -7.564 1.00 87.88 259 GLU A CA 1
ATOM 2017 C C . GLU A 1 259 ? 19.946 -16.003 -6.237 1.00 87.88 259 GLU A C 1
ATOM 2019 O O . GLU A 1 259 ? 20.245 -16.765 -5.314 1.00 87.88 259 GLU A O 1
ATOM 2024 N N . LYS A 1 260 ? 18.993 -15.075 -6.119 1.00 91.44 260 LYS A N 1
ATOM 2025 C CA . LYS A 1 260 ? 18.278 -14.780 -4.869 1.00 91.44 260 LYS A CA 1
ATOM 2026 C C . LYS A 1 260 ? 16.781 -15.060 -4.944 1.00 91.44 260 LYS A C 1
ATOM 2028 O O . LYS A 1 260 ? 16.060 -14.715 -4.010 1.00 91.44 260 LYS A O 1
ATOM 2033 N N . LEU A 1 261 ? 16.306 -15.683 -6.024 1.00 91.75 261 LEU A N 1
ATOM 2034 C CA . LEU A 1 261 ? 14.907 -16.087 -6.113 1.00 91.75 261 LEU A CA 1
ATOM 2035 C C . LEU A 1 261 ? 14.563 -17.046 -4.956 1.00 91.75 261 LEU A C 1
ATOM 2037 O O . LEU A 1 261 ? 15.322 -17.985 -4.694 1.00 91.75 261 LEU A O 1
ATOM 2041 N N . PRO A 1 262 ? 13.449 -16.815 -4.243 1.00 91.81 262 PRO A N 1
ATOM 2042 C CA . PRO A 1 262 ? 13.063 -17.656 -3.121 1.00 91.81 262 PRO A CA 1
ATOM 2043 C C . PRO A 1 262 ? 12.648 -19.049 -3.603 1.00 91.81 262 PRO A C 1
ATOM 2045 O O . PRO A 1 262 ? 12.036 -19.202 -4.655 1.00 91.81 262 PRO A O 1
ATOM 2048 N N . ILE A 1 263 ? 12.950 -20.079 -2.806 1.00 90.81 263 ILE A N 1
ATOM 2049 C CA . ILE A 1 263 ? 12.654 -21.482 -3.156 1.00 90.81 263 ILE A CA 1
ATOM 2050 C C . ILE A 1 263 ? 11.150 -21.792 -3.229 1.00 90.81 263 ILE A C 1
ATOM 2052 O O . ILE A 1 263 ? 10.742 -22.788 -3.811 1.00 90.81 263 ILE A O 1
ATOM 2056 N N . SER A 1 264 ? 10.321 -20.941 -2.628 1.00 93.31 264 SER A N 1
ATOM 2057 C CA . SER A 1 264 ? 8.861 -21.023 -2.654 1.00 93.31 264 SER A CA 1
ATOM 2058 C C . SER A 1 264 ? 8.251 -20.480 -3.947 1.00 93.31 264 SER A C 1
ATOM 2060 O O . SER A 1 264 ? 7.043 -20.622 -4.139 1.00 93.31 264 SER A O 1
ATOM 2062 N N . LEU A 1 265 ? 9.057 -19.869 -4.826 1.00 93.81 265 LEU A N 1
ATOM 2063 C CA . LEU A 1 265 ? 8.583 -19.216 -6.036 1.00 93.81 265 LEU A CA 1
ATOM 2064 C C . LEU A 1 265 ? 8.052 -20.243 -7.042 1.00 93.81 265 LEU A C 1
ATOM 2066 O O . LEU A 1 265 ? 8.776 -21.110 -7.521 1.00 93.81 265 LEU A O 1
ATOM 2070 N N . GLN A 1 266 ? 6.780 -20.102 -7.393 1.00 93.00 266 GLN A N 1
ATOM 2071 C CA . GLN A 1 266 ? 6.070 -20.966 -8.335 1.00 93.00 266 GLN A CA 1
ATOM 2072 C C . GLN A 1 266 ? 5.888 -20.292 -9.695 1.00 93.00 266 GLN A C 1
ATOM 2074 O O . GLN A 1 266 ? 5.803 -20.966 -10.719 1.00 93.00 266 GLN A O 1
ATOM 2079 N N . GLN A 1 267 ? 5.800 -18.958 -9.716 1.00 92.00 267 GLN A N 1
ATOM 2080 C CA . GLN A 1 267 ? 5.590 -18.183 -10.934 1.00 92.00 267 GLN A CA 1
ATOM 2081 C C . GLN A 1 267 ? 6.553 -17.000 -10.990 1.00 92.00 267 GLN A C 1
ATOM 2083 O O . GLN A 1 267 ? 6.614 -16.179 -10.073 1.00 92.00 267 GLN A O 1
ATOM 2088 N N . LEU A 1 268 ? 7.270 -16.897 -12.106 1.00 91.25 268 LEU A N 1
ATOM 2089 C CA . LEU A 1 268 ? 8.146 -15.780 -12.424 1.00 91.25 268 LEU A CA 1
ATOM 2090 C C . LEU A 1 268 ? 7.741 -15.201 -13.778 1.00 91.25 268 LEU A C 1
ATOM 2092 O O . LEU A 1 268 ? 7.785 -15.894 -14.792 1.00 91.25 268 LEU A O 1
ATOM 2096 N N . GLU A 1 269 ? 7.376 -13.925 -13.798 1.00 90.19 269 GLU A N 1
ATOM 2097 C CA . GLU A 1 269 ? 7.100 -13.177 -15.021 1.00 90.19 269 GLU A CA 1
ATOM 2098 C C . GLU A 1 269 ? 8.058 -11.993 -15.108 1.00 90.19 269 GLU A C 1
ATOM 2100 O O . GLU A 1 269 ? 8.059 -11.113 -14.248 1.00 90.19 269 GLU A O 1
ATOM 2105 N N . LEU A 1 270 ? 8.873 -11.959 -16.158 1.00 87.62 270 LEU A N 1
ATOM 2106 C CA . LEU A 1 270 ? 9.793 -10.860 -16.427 1.00 87.62 270 LEU A CA 1
ATOM 2107 C C . LEU A 1 270 ? 9.495 -10.303 -17.817 1.00 87.62 270 LEU A C 1
ATOM 2109 O O . LEU A 1 270 ? 9.519 -11.049 -18.799 1.00 87.62 270 LEU A O 1
ATOM 2113 N N . LYS A 1 271 ? 9.210 -9.002 -17.915 1.00 86.00 271 LYS A N 1
ATOM 2114 C CA . LYS A 1 271 ? 8.962 -8.336 -19.202 1.00 86.00 271 LYS A CA 1
ATOM 2115 C C . LYS A 1 271 ? 10.121 -7.424 -19.561 1.00 86.00 271 LYS A C 1
ATOM 2117 O O . LYS A 1 271 ? 10.538 -6.604 -18.754 1.00 86.00 271 LYS A O 1
ATOM 2122 N N . PHE A 1 272 ? 10.617 -7.576 -20.784 1.00 81.50 272 PHE A N 1
ATOM 2123 C CA . PHE A 1 272 ? 11.831 -6.920 -21.274 1.00 81.50 272 PHE A CA 1
ATOM 2124 C C . PHE A 1 272 ? 11.644 -6.282 -22.658 1.00 81.50 272 PHE A C 1
ATOM 2126 O O . PHE A 1 272 ? 12.594 -6.169 -23.436 1.00 81.50 272 PHE A O 1
ATOM 2133 N N . ARG A 1 273 ? 10.411 -5.918 -23.030 1.00 82.31 273 ARG A N 1
ATOM 2134 C CA . ARG A 1 273 ? 10.155 -5.272 -24.324 1.00 82.31 273 ARG A CA 1
ATOM 2135 C C . ARG A 1 273 ? 10.991 -3.995 -24.407 1.00 82.31 273 ARG A C 1
ATOM 2137 O O . ARG A 1 273 ? 11.031 -3.220 -23.459 1.00 82.31 273 ARG A O 1
ATOM 2144 N N . ASP A 1 274 ? 11.662 -3.787 -25.533 1.00 79.62 274 ASP A N 1
ATOM 2145 C CA . ASP A 1 274 ? 12.520 -2.621 -25.776 1.00 79.62 274 ASP A CA 1
ATOM 2146 C C . ASP A 1 274 ? 13.714 -2.467 -24.800 1.00 79.62 274 ASP A C 1
ATOM 2148 O O . ASP A 1 274 ? 14.294 -1.385 -24.680 1.00 79.62 274 ASP A O 1
ATOM 2152 N N . CYS A 1 275 ? 14.145 -3.557 -24.148 1.00 78.69 275 CYS A N 1
ATOM 2153 C CA . CYS A 1 275 ? 15.411 -3.633 -23.409 1.00 78.69 275 CYS A CA 1
ATOM 2154 C C . CYS A 1 275 ? 16.557 -4.062 -24.341 1.00 78.69 275 CYS A C 1
ATOM 2156 O O . CYS A 1 275 ? 16.831 -5.248 -24.511 1.00 78.69 275 CYS A O 1
ATOM 2158 N N . SER A 1 276 ? 17.266 -3.103 -24.940 1.00 76.62 276 SER A N 1
ATOM 2159 C CA . SER A 1 276 ? 18.305 -3.381 -25.949 1.00 76.62 276 SER A CA 1
ATOM 2160 C C . SER A 1 276 ? 19.607 -3.994 -25.413 1.00 76.62 276 SER A C 1
ATOM 2162 O O . SER A 1 276 ? 20.449 -4.407 -26.208 1.00 76.62 276 SER A O 1
ATOM 2164 N N . GLN A 1 277 ? 19.802 -4.040 -24.091 1.00 74.31 277 GLN A N 1
ATOM 2165 C CA . GLN A 1 277 ? 21.053 -4.485 -23.459 1.00 74.31 277 GLN A CA 1
ATOM 2166 C C . GLN A 1 277 ? 20.985 -5.876 -22.812 1.00 74.31 277 GLN A C 1
ATOM 2168 O O . GLN A 1 277 ? 21.997 -6.348 -22.287 1.00 74.31 277 GLN A O 1
ATOM 2173 N N . ILE A 1 278 ? 19.833 -6.549 -22.869 1.00 73.50 278 ILE A N 1
ATOM 2174 C CA . ILE A 1 278 ? 19.668 -7.897 -22.317 1.00 73.50 278 ILE A CA 1
ATOM 2175 C C . ILE A 1 278 ? 20.159 -8.929 -23.328 1.00 73.50 278 ILE A C 1
ATOM 2177 O O . ILE A 1 278 ? 19.708 -8.983 -24.469 1.00 73.50 278 ILE A O 1
ATOM 2181 N N . SER A 1 279 ? 21.106 -9.750 -22.890 1.00 72.31 279 SER A N 1
ATOM 2182 C CA . SER A 1 279 ? 21.701 -10.825 -23.675 1.00 72.31 279 SER A CA 1
ATOM 2183 C C . SER A 1 279 ? 21.045 -12.173 -23.382 1.00 72.31 279 SER A C 1
ATOM 2185 O O . SER A 1 279 ? 20.473 -12.397 -22.313 1.00 72.31 279 SER A O 1
ATOM 2187 N N . ASN A 1 280 ? 21.233 -13.124 -24.299 1.00 74.94 280 ASN A N 1
ATOM 2188 C CA . ASN A 1 280 ? 20.831 -14.517 -24.095 1.00 74.94 280 ASN A CA 1
ATOM 2189 C C . ASN A 1 280 ? 21.461 -15.130 -22.831 1.00 74.94 280 ASN A C 1
ATOM 2191 O O . ASN A 1 280 ? 20.835 -15.967 -22.192 1.00 74.94 280 ASN A O 1
ATOM 2195 N N . ALA A 1 281 ? 22.660 -14.691 -22.426 1.00 74.56 281 ALA A N 1
ATOM 2196 C CA . ALA A 1 281 ? 23.326 -15.191 -21.222 1.00 74.56 281 ALA A CA 1
ATOM 2197 C C . ALA A 1 281 ? 22.546 -14.861 -19.935 1.00 74.56 281 ALA A C 1
ATOM 2199 O O . ALA A 1 281 ? 22.472 -15.687 -19.029 1.00 74.56 281 ALA A O 1
ATOM 2200 N N . SER A 1 282 ? 21.909 -13.688 -19.866 1.00 72.81 282 SER A N 1
ATOM 2201 C CA . SER A 1 282 ? 21.057 -13.312 -18.731 1.00 72.81 282 SER A CA 1
ATOM 2202 C C . SER A 1 282 ? 19.782 -14.153 -18.650 1.00 72.81 282 SER A C 1
ATOM 2204 O O . SER A 1 282 ? 19.313 -14.437 -17.553 1.00 72.81 282 SER A O 1
ATOM 2206 N N . VAL A 1 283 ? 19.245 -14.584 -19.796 1.00 73.94 283 VAL A N 1
ATOM 2207 C CA . VAL A 1 283 ? 18.090 -15.494 -19.852 1.00 73.94 283 VAL A CA 1
ATOM 2208 C C . VAL A 1 283 ? 18.491 -16.910 -19.433 1.00 73.94 283 VAL A C 1
ATOM 2210 O O . VAL A 1 283 ? 17.770 -17.538 -18.663 1.00 73.94 283 VAL A O 1
ATOM 2213 N N . VAL A 1 284 ? 19.667 -17.384 -19.859 1.00 78.50 284 VAL A N 1
ATOM 2214 C CA . VAL A 1 284 ? 20.205 -18.696 -19.452 1.00 78.50 284 VAL A CA 1
ATOM 2215 C C . VAL A 1 284 ? 20.390 -18.780 -17.930 1.00 78.50 284 VAL A C 1
ATOM 2217 O O . VAL A 1 284 ? 20.005 -19.772 -17.316 1.00 78.50 284 VAL A O 1
ATOM 2220 N N . ALA A 1 285 ? 20.880 -17.709 -17.295 1.00 78.75 285 ALA A N 1
ATOM 2221 C CA . ALA A 1 285 ? 21.026 -17.65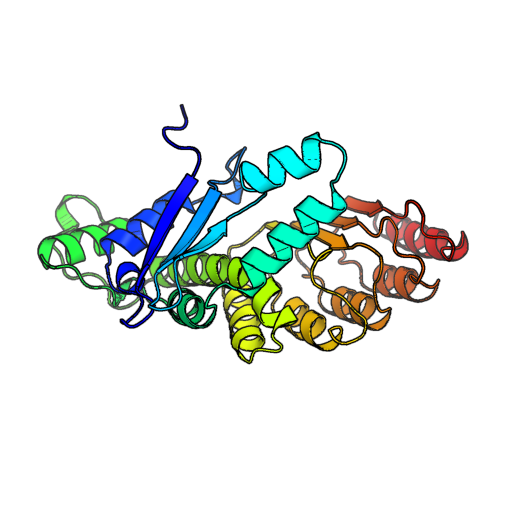3 -15.838 1.00 78.75 285 ALA A CA 1
ATOM 2222 C C . ALA A 1 285 ? 19.694 -17.851 -15.080 1.00 78.75 285 ALA A C 1
ATOM 2224 O O . ALA A 1 285 ? 19.689 -18.399 -13.978 1.00 78.75 285 ALA A O 1
ATOM 2225 N N . LEU A 1 286 ? 18.565 -17.430 -15.665 1.00 76.38 286 LEU A N 1
ATOM 2226 C CA . LEU A 1 286 ? 17.231 -17.656 -15.101 1.00 76.38 286 LEU A CA 1
ATOM 2227 C C . LEU A 1 286 ? 16.778 -19.108 -15.297 1.00 76.38 286 LEU A C 1
ATOM 2229 O O . LEU A 1 286 ? 16.278 -19.724 -14.356 1.00 76.38 286 LEU A O 1
ATOM 2233 N N . THR A 1 287 ? 16.969 -19.672 -16.496 1.00 72.38 287 THR A N 1
ATOM 2234 C CA . THR A 1 287 ? 16.527 -21.043 -16.803 1.00 72.38 287 THR A CA 1
ATOM 2235 C C . THR A 1 287 ? 17.273 -22.091 -15.988 1.00 72.38 287 THR A C 1
ATOM 2237 O O . THR A 1 287 ? 16.644 -23.020 -15.487 1.00 72.38 287 THR A O 1
ATOM 2240 N N . ASP A 1 288 ? 18.580 -21.914 -15.779 1.00 70.44 288 ASP A N 1
ATOM 2241 C CA . ASP A 1 288 ? 19.392 -22.855 -15.000 1.00 70.44 288 ASP A CA 1
ATOM 2242 C C . ASP A 1 288 ? 18.927 -22.937 -13.542 1.00 70.44 288 ASP A C 1
ATOM 2244 O O . ASP A 1 288 ? 18.991 -23.997 -12.925 1.00 70.44 288 ASP A O 1
ATOM 2248 N N . LYS A 1 289 ? 18.408 -21.839 -12.982 1.00 68.00 289 LYS A N 1
ATOM 2249 C CA . LYS A 1 289 ? 17.875 -21.819 -11.615 1.00 68.00 289 LYS A CA 1
ATOM 2250 C C . LYS A 1 289 ? 16.476 -22.414 -11.514 1.00 68.00 289 LYS A C 1
ATOM 2252 O O . LYS A 1 289 ? 16.229 -23.156 -10.569 1.00 68.00 289 LYS A O 1
ATOM 2257 N N . MET A 1 290 ? 15.599 -22.154 -12.486 1.00 62.28 290 MET A N 1
ATOM 2258 C CA . MET A 1 290 ? 14.240 -22.713 -12.479 1.00 62.28 290 MET A CA 1
ATOM 2259 C C . MET A 1 290 ? 14.205 -24.222 -12.780 1.00 62.28 290 MET A C 1
ATOM 2261 O O . MET A 1 290 ? 13.290 -24.907 -12.335 1.00 62.28 290 MET A O 1
ATOM 2265 N N . LEU A 1 291 ? 15.211 -24.755 -13.486 1.00 54.53 291 LEU A N 1
ATOM 2266 C CA . LEU A 1 291 ? 15.380 -26.198 -13.712 1.00 54.53 291 LEU A CA 1
ATOM 2267 C C . LEU A 1 291 ? 15.878 -26.959 -12.472 1.00 54.53 291 LEU A C 1
ATOM 2269 O O . LEU A 1 291 ? 15.653 -28.159 -12.378 1.00 54.53 291 LEU A O 1
ATOM 2273 N N . ILE A 1 292 ? 16.548 -26.288 -11.527 1.00 48.34 292 ILE A N 1
ATOM 2274 C CA . ILE A 1 292 ? 17.026 -26.900 -10.271 1.00 48.34 292 ILE A CA 1
ATOM 2275 C C . ILE A 1 292 ? 15.901 -26.970 -9.216 1.00 48.34 292 ILE A C 1
ATOM 2277 O O . ILE A 1 292 ? 16.008 -27.726 -8.254 1.00 48.34 292 ILE A O 1
ATOM 2281 N N . SER A 1 293 ? 14.829 -26.188 -9.381 1.00 41.94 293 SER A N 1
ATOM 2282 C CA . SER A 1 293 ? 13.701 -26.087 -8.443 1.00 41.94 293 SER A CA 1
ATOM 2283 C C . SER A 1 293 ? 12.460 -26.920 -8.813 1.00 41.94 293 SER A C 1
ATOM 2285 O O . SER A 1 293 ? 11.450 -26.805 -8.120 1.00 41.94 293 SER A O 1
ATOM 2287 N N . LEU A 1 294 ? 12.513 -27.722 -9.886 1.00 34.59 294 LEU A N 1
ATOM 2288 C CA . LEU A 1 294 ? 11.480 -28.695 -10.290 1.00 34.59 294 LEU A CA 1
ATOM 2289 C C . LEU A 1 294 ? 11.897 -30.118 -9.900 1.00 34.59 294 LEU A C 1
ATOM 2291 O O . LEU A 1 294 ? 10.996 -30.897 -9.517 1.00 34.59 294 LEU A O 1
#

Foldseek 3Di:
DDPAQADEQEAEPPDLRQLLQALVSLLVVLVQQPPQVVDPHRHKYWYWYQDPVGIAIDIPDFDPVLVVCVVVVNVVVSLVVNLVRLLPDPLVSLLSQLQRQSLNHDDPDVLVSQQSLCVQLPHDPVCSSPHHDSDDVSRLQSSLSRNQVSLLSSLQNCLVVVHPCLLSSLQSQQSNLPAQEDADECQSRDDPVRLVSLLSNLNSHHQQHAYYAYAHAQADDLVSLLSNLVSPHLNHAEYHYECANPQPPALNSLLSNLVRPHLNHNYYHYHQHNNPHHDPVSVVSNVVSVVVSD

InterPro domains:
  IPR032675 Leucine-rich repeat domain superfamily [G3DSA:3.80.10.10] (181-292)